Protein AF-A0A1P8B058-F1 (afdb_monomer)

Radius of gyration: 40.19 Å; Cα contacts (8 Å, |Δi|>4): 94; chains: 1; bounding box: 99×116×112 Å

pLDDT: mean 71.73, std 21.25, range [28.08, 96.19]

Secondary structure (DSSP, 8-state):
--------------SHHHHHHHHHHHHHHHHHHHHHHTT--TT--HHHHHHHHHHHHHHHHHHHHHHHHHHHHHHHHHHHHHHHHHTS------------------HHHHHHHHHHHHHHHHT--HHHHHHHHHHHHHHHTT-S-TT--HHHHHHHHHHHHHHHHHHHHHHHHHHHHHHHHHHHHHHHHHHHHHHHHHHHHHHTT--------------------------TT--------------THHHHHHHHHHHHHHHHHHHHHHTT---TT--HHHHHHHHHHHHHHHHHHHHHHHHHHHHHHHHTT-

Structure (mmCIF, N/CA/C/O backbone):
data_AF-A0A1P8B058-F1
#
_entry.id   AF-A0A1P8B058-F1
#
loop_
_atom_site.group_PDB
_atom_site.id
_atom_site.type_symbol
_atom_site.label_atom_id
_atom_site.label_alt_id
_atom_site.label_comp_id
_atom_site.label_asym_id
_atom_site.label_entity_id
_atom_site.label_seq_id
_atom_site.pdbx_PDB_ins_code
_atom_site.Cartn_x
_atom_site.Cartn_y
_atom_site.Cartn_z
_atom_site.occupancy
_atom_site.B_iso_or_equiv
_atom_site.auth_seq_id
_atom_site.auth_comp_id
_atom_site.auth_asym_id
_atom_site.auth_atom_id
_atom_site.pdbx_PDB_model_num
ATOM 1 N N . MET A 1 1 ? -11.944 -65.164 37.091 1.00 41.19 1 MET A N 1
ATOM 2 C CA . MET A 1 1 ? -11.970 -63.687 37.124 1.00 41.19 1 MET A CA 1
ATOM 3 C C . MET A 1 1 ? -10.596 -63.179 36.727 1.00 41.19 1 MET A C 1
ATOM 5 O O . MET A 1 1 ? -9.680 -63.289 37.523 1.00 41.19 1 MET A O 1
ATOM 9 N N . CYS A 1 2 ? -10.449 -62.690 35.498 1.00 32.22 2 CYS A N 1
ATOM 10 C CA . CYS A 1 2 ? -9.330 -61.850 35.075 1.00 32.22 2 CYS A CA 1
ATOM 11 C C . CYS A 1 2 ? -9.841 -61.030 33.887 1.00 32.22 2 CYS A C 1
ATOM 13 O O . CYS A 1 2 ? -9.976 -61.554 32.786 1.00 32.22 2 CYS A O 1
ATOM 15 N N . ASN A 1 3 ? -10.215 -59.777 34.149 1.00 38.53 3 ASN A N 1
ATOM 16 C CA . ASN A 1 3 ? -10.561 -58.806 33.117 1.00 38.53 3 ASN A CA 1
ATOM 17 C C . ASN A 1 3 ? -9.260 -58.197 32.590 1.00 38.53 3 ASN A C 1
ATOM 19 O O . ASN A 1 3 ? -8.664 -57.352 33.254 1.00 38.53 3 ASN A O 1
ATOM 23 N N . TYR A 1 4 ? -8.839 -58.628 31.405 1.00 37.50 4 TYR A N 1
ATOM 24 C CA . TYR A 1 4 ? -7.888 -57.911 30.562 1.00 37.50 4 TYR A CA 1
ATOM 25 C C . TYR A 1 4 ? -8.663 -57.525 29.299 1.00 37.50 4 TYR A C 1
ATOM 27 O O . TYR A 1 4 ? -8.863 -58.345 28.409 1.00 37.50 4 TYR A O 1
ATOM 35 N N . CYS A 1 5 ? -9.200 -56.303 29.265 1.00 40.84 5 CYS A N 1
ATOM 36 C CA . CYS A 1 5 ? -9.700 -55.727 28.021 1.00 40.84 5 CYS A CA 1
ATOM 37 C C . CYS A 1 5 ? -8.489 -55.205 27.253 1.00 40.84 5 CYS A C 1
ATOM 39 O O . CYS A 1 5 ? -7.914 -54.175 27.607 1.00 40.84 5 CYS A O 1
ATOM 41 N N . GLU A 1 6 ? -8.093 -55.957 26.232 1.00 41.56 6 GLU A N 1
ATOM 42 C CA . GLU A 1 6 ? -7.104 -55.543 25.253 1.00 41.56 6 GLU A CA 1
ATOM 43 C C . GLU A 1 6 ? -7.561 -54.289 24.503 1.00 41.56 6 GLU A C 1
ATOM 45 O O . GLU A 1 6 ? -8.732 -54.092 24.168 1.00 41.56 6 GLU A O 1
ATOM 50 N N . PHE A 1 7 ? -6.565 -53.441 24.270 1.00 35.81 7 PHE A N 1
ATOM 51 C CA . PHE A 1 7 ? -6.578 -52.231 23.473 1.00 35.81 7 PHE A CA 1
ATOM 52 C C . PHE A 1 7 ? -7.436 -52.362 22.208 1.00 35.81 7 PHE A C 1
ATOM 54 O O . PHE A 1 7 ? -7.069 -53.033 21.244 1.00 35.81 7 PHE A O 1
ATOM 61 N N . SER A 1 8 ? -8.538 -51.616 22.167 1.00 39.66 8 SER A N 1
ATOM 62 C CA . SER A 1 8 ? -9.170 -51.267 20.899 1.00 39.66 8 SER A CA 1
ATOM 63 C C . SER A 1 8 ? -8.215 -50.363 20.123 1.00 39.66 8 SER A C 1
ATOM 65 O O . SER A 1 8 ? -7.916 -49.248 20.549 1.00 39.66 8 SER A O 1
ATOM 67 N N . SER A 1 9 ? -7.707 -50.871 19.000 1.00 42.38 9 SER A N 1
ATOM 68 C CA . SER A 1 9 ? -6.894 -50.126 18.044 1.00 42.38 9 SER A CA 1
ATOM 69 C C . SER A 1 9 ? -7.540 -48.785 17.698 1.00 42.38 9 SER A C 1
ATOM 71 O O . SER A 1 9 ? -8.618 -48.736 17.103 1.00 42.38 9 SER A O 1
ATOM 73 N N . ASN A 1 10 ? -6.821 -47.712 18.029 1.00 39.03 10 ASN A N 1
ATOM 74 C CA . ASN A 1 10 ? -7.045 -46.358 17.541 1.00 39.03 10 ASN A CA 1
ATOM 75 C C . ASN A 1 10 ? -7.140 -46.371 16.009 1.00 39.03 10 ASN A C 1
ATOM 77 O O . ASN A 1 10 ? -6.139 -46.490 15.302 1.00 39.03 10 ASN A O 1
ATOM 81 N N . ARG A 1 11 ? -8.363 -46.236 15.499 1.00 49.41 11 ARG A N 1
ATOM 82 C CA . ARG A 1 11 ? -8.648 -45.922 14.103 1.00 49.41 11 ARG A CA 1
ATOM 83 C C . ARG A 1 11 ? -8.821 -44.399 14.009 1.00 49.41 11 ARG A C 1
ATOM 85 O O . ARG A 1 11 ? -9.716 -43.853 14.639 1.00 49.41 11 ARG A O 1
ATOM 92 N N . TYR A 1 12 ? -7.966 -43.770 13.196 1.00 46.50 12 TYR A N 1
ATOM 93 C CA . TYR A 1 12 ? -8.001 -42.377 12.707 1.00 46.50 12 TYR A CA 1
ATOM 94 C C . TYR A 1 12 ? -7.504 -41.255 13.636 1.00 46.50 12 TYR A C 1
ATOM 96 O O . TYR A 1 12 ? -8.271 -40.502 14.222 1.00 46.50 12 TYR A O 1
ATOM 104 N N . GLY A 1 13 ? -6.183 -41.053 13.628 1.00 46.59 13 GLY A N 1
ATOM 105 C CA . GLY A 1 13 ? -5.535 -39.763 13.895 1.00 46.59 13 GLY A CA 1
ATOM 106 C C . GLY A 1 13 ? -5.047 -39.112 12.594 1.00 46.59 13 GLY A C 1
ATOM 107 O O . GLY A 1 13 ? -3.857 -38.868 12.446 1.00 46.59 13 GLY A O 1
ATOM 108 N N . CYS A 1 14 ? -5.940 -38.896 11.623 1.00 44.72 14 CYS A N 1
ATOM 109 C CA . CYS A 1 14 ? -5.639 -38.272 10.325 1.00 44.72 14 CYS A CA 1
ATOM 110 C C . CYS A 1 14 ? -6.570 -37.069 10.118 1.00 44.72 14 CYS A C 1
ATOM 112 O O . CYS A 1 14 ? -7.513 -37.125 9.342 1.00 44.72 14 CYS A O 1
ATOM 114 N N . GLY A 1 15 ? -6.370 -36.023 10.919 1.00 46.22 15 GLY A N 1
ATOM 115 C CA . GLY A 1 15 ? -7.160 -34.785 10.853 1.00 46.22 15 GLY A CA 1
ATOM 116 C C . GLY A 1 15 ? -6.339 -33.531 11.157 1.00 46.22 15 GLY A C 1
ATOM 117 O O . GLY A 1 15 ? -6.607 -32.477 10.594 1.00 46.22 15 GLY A O 1
ATOM 118 N N . SER A 1 16 ? -5.285 -33.656 11.976 1.00 57.47 16 SER A N 1
ATOM 119 C CA . SER A 1 16 ? -4.376 -32.542 12.292 1.00 57.47 16 SER A CA 1
ATOM 120 C C . SER A 1 16 ? -3.529 -32.119 11.088 1.00 57.47 16 SER A C 1
ATOM 122 O O . SER A 1 16 ? -3.418 -30.934 10.810 1.00 57.47 16 SER A O 1
ATOM 124 N N . SER A 1 17 ? -2.967 -33.068 10.330 1.00 61.84 17 SER A N 1
ATOM 125 C CA . SER A 1 17 ? -2.034 -32.758 9.237 1.00 61.84 17 SER A CA 1
ATOM 126 C C . SER A 1 17 ? -2.699 -32.063 8.047 1.00 61.84 17 SER A C 1
ATOM 128 O O . SER A 1 17 ? -2.115 -31.154 7.466 1.00 61.84 17 SER A O 1
ATOM 130 N N . GLU A 1 18 ? -3.920 -32.455 7.682 1.00 69.44 18 GLU A N 1
ATOM 131 C CA . GLU A 1 18 ? -4.657 -31.823 6.582 1.00 69.44 18 GLU A CA 1
ATOM 132 C C . GLU A 1 18 ? -5.110 -30.404 6.943 1.00 69.44 18 GLU A C 1
ATOM 134 O O . GLU A 1 18 ? -4.955 -29.488 6.136 1.00 69.44 18 GLU A O 1
ATOM 139 N N . GLN A 1 19 ? -5.601 -30.194 8.169 1.00 73.06 19 GLN A N 1
ATOM 140 C CA . GLN A 1 19 ? -5.974 -28.861 8.649 1.00 73.06 19 GLN A CA 1
ATOM 141 C C . GLN A 1 19 ? -4.759 -27.931 8.759 1.00 73.06 19 GLN A C 1
ATOM 143 O O . GLN A 1 19 ? -4.834 -26.780 8.322 1.00 73.06 19 GLN A O 1
ATOM 148 N N . ASP A 1 20 ? -3.627 -28.440 9.251 1.00 79.38 20 ASP A N 1
ATOM 149 C CA . ASP A 1 20 ? -2.373 -27.687 9.324 1.00 79.38 20 ASP A CA 1
ATOM 150 C C . ASP A 1 20 ? -1.835 -27.328 7.930 1.00 79.38 20 ASP A C 1
ATOM 152 O O . ASP A 1 20 ? -1.328 -26.222 7.729 1.00 79.38 20 ASP A O 1
ATOM 156 N N . ASN A 1 21 ? -1.986 -28.216 6.942 1.00 86.19 21 ASN A N 1
ATOM 157 C CA . ASN A 1 21 ? -1.599 -27.946 5.555 1.00 86.19 21 ASN A CA 1
ATOM 158 C C . ASN A 1 21 ? -2.472 -26.855 4.917 1.00 86.19 21 ASN A C 1
ATOM 160 O O . ASN A 1 21 ? -1.941 -25.925 4.309 1.00 86.19 21 ASN A O 1
ATOM 164 N N . VAL A 1 22 ? -3.793 -26.911 5.110 1.00 90.19 22 VAL A N 1
ATOM 165 C CA . VAL A 1 22 ? -4.722 -25.876 4.619 1.00 90.19 22 VAL A CA 1
ATOM 166 C C . VAL A 1 22 ? -4.434 -24.522 5.268 1.00 90.19 22 VAL A C 1
ATOM 168 O O . VAL A 1 22 ? -4.453 -23.483 4.604 1.00 90.19 22 VAL A O 1
ATOM 171 N N . LEU A 1 23 ? -4.165 -24.502 6.575 1.00 91.81 23 LEU A N 1
ATOM 172 C CA . LEU A 1 23 ? -3.833 -23.270 7.285 1.00 91.81 23 LEU A CA 1
ATOM 173 C C . LEU A 1 23 ? -2.492 -22.695 6.804 1.00 91.81 23 LEU A C 1
ATOM 175 O O . LEU A 1 23 ? -2.375 -21.482 6.624 1.00 91.81 23 LEU A O 1
ATOM 179 N N . ARG A 1 24 ? -1.508 -23.554 6.515 1.00 91.56 24 ARG A N 1
ATOM 180 C CA . ARG A 1 24 ? -0.204 -23.151 5.974 1.00 91.56 24 ARG A CA 1
ATOM 181 C C . ARG A 1 24 ? -0.341 -22.499 4.601 1.00 91.56 24 ARG A C 1
ATOM 183 O O . ARG A 1 24 ? 0.204 -21.418 4.398 1.00 91.56 24 ARG A O 1
ATOM 190 N N . GLU A 1 25 ? -1.135 -23.088 3.711 1.00 94.31 25 GLU A N 1
ATOM 191 C CA . GLU A 1 25 ? -1.427 -22.517 2.391 1.00 94.31 25 GLU A CA 1
ATOM 192 C C . GLU A 1 25 ? -2.080 -21.129 2.510 1.00 94.31 25 GLU A C 1
ATOM 194 O O . GLU A 1 25 ? -1.687 -20.170 1.840 1.00 94.31 25 GLU A O 1
ATOM 199 N N . LYS A 1 26 ? -3.042 -20.976 3.428 1.00 93.88 26 LYS A N 1
ATOM 200 C CA . LYS A 1 26 ? -3.685 -19.682 3.695 1.00 93.88 26 LYS A CA 1
ATOM 201 C C . LYS A 1 26 ? -2.698 -18.633 4.211 1.00 93.88 26 LYS A C 1
ATOM 203 O O . LYS A 1 26 ? -2.756 -17.482 3.774 1.00 93.88 26 LYS A O 1
ATOM 208 N N . VAL A 1 27 ? -1.800 -19.011 5.121 1.00 93.50 27 VAL A N 1
ATOM 209 C CA . VAL A 1 27 ? -0.738 -18.128 5.632 1.00 93.50 27 VAL A CA 1
ATOM 210 C C . VAL A 1 27 ? 0.187 -17.692 4.500 1.00 93.50 27 VAL A C 1
ATOM 212 O O . VAL A 1 27 ? 0.457 -16.500 4.358 1.00 93.50 27 VAL A O 1
ATOM 215 N N . GLU A 1 28 ? 0.638 -18.620 3.659 1.00 95.00 28 GLU A N 1
ATOM 216 C CA . GLU A 1 28 ? 1.505 -18.317 2.515 1.00 95.00 28 GLU A CA 1
ATOM 217 C C . GLU A 1 28 ? 0.828 -17.373 1.522 1.00 95.00 28 GLU A C 1
ATOM 219 O O . GLU A 1 28 ? 1.423 -16.370 1.114 1.00 95.00 28 GLU A O 1
ATOM 224 N N . ARG A 1 29 ? -0.454 -17.606 1.227 1.00 95.69 29 ARG A N 1
ATOM 225 C CA . ARG A 1 29 ? -1.259 -16.706 0.399 1.00 95.69 29 ARG A CA 1
ATOM 226 C C . ARG A 1 29 ? -1.338 -15.298 0.991 1.00 95.69 29 ARG A C 1
ATOM 228 O O . ARG A 1 29 ? -1.171 -14.322 0.263 1.00 95.69 29 ARG A O 1
ATOM 235 N N . LEU A 1 30 ? -1.564 -15.164 2.298 1.00 94.50 30 LEU A N 1
ATOM 236 C CA . LEU A 1 30 ? -1.606 -13.855 2.960 1.00 94.50 30 LEU A CA 1
ATOM 237 C C . LEU A 1 30 ? -0.239 -13.160 2.959 1.00 94.50 30 LEU A C 1
ATOM 239 O O . LEU A 1 30 ? -0.163 -11.963 2.675 1.00 94.50 30 LEU A O 1
ATOM 243 N N . ARG A 1 31 ? 0.849 -13.896 3.220 1.00 93.19 31 ARG A N 1
ATOM 244 C CA . ARG A 1 31 ? 2.221 -13.366 3.126 1.00 93.19 31 ARG A CA 1
ATOM 245 C C . ARG A 1 31 ? 2.495 -12.820 1.730 1.00 93.19 31 ARG A C 1
ATOM 247 O O . ARG A 1 31 ? 3.040 -11.725 1.611 1.00 93.19 31 ARG A O 1
ATOM 254 N N . PHE A 1 32 ? 2.085 -13.549 0.695 1.00 94.06 32 PHE A N 1
ATOM 255 C CA . PHE A 1 32 ? 2.224 -13.125 -0.692 1.00 94.06 32 PHE A CA 1
ATOM 256 C C . PHE A 1 32 ? 1.436 -11.845 -0.992 1.00 94.06 32 PHE A C 1
ATOM 258 O O . PHE A 1 32 ? 2.004 -10.878 -1.499 1.00 94.06 32 PHE A O 1
ATOM 265 N N . LEU A 1 33 ? 0.158 -11.787 -0.604 1.00 93.25 33 LEU A N 1
ATOM 266 C CA . LEU A 1 33 ? -0.674 -10.593 -0.789 1.00 93.25 33 LEU A CA 1
ATOM 267 C C . LEU A 1 33 ? -0.067 -9.362 -0.103 1.00 93.25 33 LEU A C 1
ATOM 269 O O . LEU A 1 33 ? -0.000 -8.287 -0.699 1.00 93.25 33 LEU A O 1
ATOM 273 N N . ILE A 1 34 ? 0.428 -9.516 1.126 1.00 92.12 34 ILE A N 1
ATOM 274 C CA . ILE A 1 34 ? 1.070 -8.429 1.878 1.00 92.12 34 ILE A CA 1
ATOM 275 C C . ILE A 1 34 ? 2.410 -8.030 1.247 1.00 92.12 34 ILE A C 1
ATOM 277 O O . ILE A 1 34 ? 2.700 -6.838 1.121 1.00 92.12 34 ILE A O 1
ATOM 281 N N . LYS A 1 35 ? 3.225 -8.998 0.811 1.00 92.94 35 LYS A N 1
ATOM 282 C CA . LYS A 1 35 ? 4.481 -8.749 0.083 1.00 92.94 35 LYS A CA 1
ATOM 283 C C . LYS A 1 35 ? 4.221 -7.895 -1.160 1.00 92.94 35 LYS A C 1
ATOM 285 O O . LYS A 1 35 ? 4.900 -6.890 -1.358 1.00 92.94 35 LYS A O 1
ATOM 290 N N . ARG A 1 36 ? 3.187 -8.239 -1.927 1.00 91.94 36 ARG A N 1
ATOM 291 C CA . ARG A 1 36 ? 2.759 -7.488 -3.108 1.00 91.94 36 ARG A CA 1
ATOM 292 C C . ARG A 1 36 ? 2.276 -6.083 -2.770 1.00 91.94 36 ARG A C 1
ATOM 294 O O . ARG A 1 36 ? 2.776 -5.124 -3.342 1.00 91.94 36 ARG A O 1
ATOM 301 N N . MET A 1 37 ? 1.374 -5.939 -1.796 1.00 90.44 37 MET A N 1
ATOM 302 C CA . MET A 1 37 ? 0.896 -4.624 -1.336 1.00 90.44 37 MET A CA 1
ATOM 303 C C . MET A 1 37 ? 2.028 -3.705 -0.885 1.00 90.44 37 MET A C 1
ATOM 305 O O . MET A 1 37 ? 1.937 -2.501 -1.075 1.00 90.44 37 MET A O 1
ATOM 309 N N . THR A 1 38 ? 3.099 -4.257 -0.315 1.00 89.25 38 THR A N 1
ATOM 310 C CA . THR A 1 38 ? 4.224 -3.475 0.216 1.00 89.25 38 THR A CA 1
ATOM 311 C C . THR A 1 38 ? 5.328 -3.175 -0.801 1.00 89.25 38 THR A C 1
ATOM 313 O O . THR A 1 38 ? 6.373 -2.660 -0.404 1.00 89.25 38 THR A O 1
ATOM 316 N N . GLY A 1 39 ? 5.116 -3.477 -2.087 1.00 84.94 39 GLY A N 1
ATOM 317 C CA . GLY A 1 39 ? 6.082 -3.188 -3.151 1.00 84.94 39 GLY A CA 1
ATOM 318 C C . GLY A 1 39 ? 7.360 -4.020 -3.058 1.00 84.94 39 GLY A C 1
ATOM 319 O O . GLY A 1 39 ? 8.460 -3.513 -3.262 1.00 84.94 39 GLY A O 1
ATOM 320 N N . LYS A 1 40 ? 7.224 -5.286 -2.652 1.00 86.75 40 LYS A N 1
ATOM 321 C CA . LYS A 1 40 ? 8.338 -6.240 -2.524 1.00 86.75 40 LYS A CA 1
ATOM 322 C C . LYS A 1 40 ? 8.188 -7.442 -3.451 1.00 86.75 40 LYS A C 1
ATOM 324 O O . LYS A 1 40 ? 8.846 -8.453 -3.222 1.00 86.75 40 LYS A O 1
ATOM 329 N N . ASP A 1 41 ? 7.272 -7.384 -4.414 1.00 87.81 41 ASP A N 1
ATOM 330 C CA . ASP A 1 41 ? 6.927 -8.503 -5.294 1.00 87.81 41 ASP A CA 1
ATOM 331 C C . ASP A 1 41 ? 7.497 -8.292 -6.691 1.00 87.81 41 ASP A C 1
ATOM 333 O O . ASP A 1 41 ? 6.785 -7.822 -7.570 1.00 87.81 41 ASP A O 1
ATOM 337 N N . ASP A 1 42 ? 8.776 -8.615 -6.879 1.00 80.94 42 ASP A N 1
ATOM 338 C CA . ASP A 1 42 ? 9.524 -8.348 -8.117 1.00 80.94 42 ASP A CA 1
ATOM 339 C C . ASP A 1 42 ? 8.885 -8.951 -9.387 1.00 80.94 42 ASP A C 1
ATOM 341 O O . ASP A 1 42 ? 9.131 -8.450 -10.482 1.00 80.94 42 ASP A O 1
ATOM 345 N N . ASP A 1 43 ? 8.023 -9.962 -9.241 1.00 85.56 43 ASP A N 1
ATOM 346 C CA . ASP A 1 43 ? 7.337 -10.643 -10.345 1.00 85.56 43 ASP A CA 1
ATOM 347 C C . ASP A 1 43 ? 6.041 -9.936 -10.797 1.00 85.56 43 ASP A C 1
ATOM 349 O O . ASP A 1 43 ? 5.420 -10.330 -11.785 1.00 85.56 43 ASP A O 1
ATOM 353 N N . ALA A 1 44 ? 5.591 -8.901 -10.079 1.00 85.94 44 ALA A N 1
ATOM 354 C CA . ALA A 1 44 ? 4.343 -8.209 -10.386 1.00 85.94 44 ALA A CA 1
ATOM 355 C C . ALA A 1 44 ? 4.443 -7.351 -11.659 1.00 85.94 44 ALA A C 1
ATOM 357 O O . ALA A 1 44 ? 5.369 -6.556 -11.842 1.00 85.94 44 ALA A O 1
ATOM 358 N N . HIS A 1 45 ? 3.427 -7.447 -12.520 1.00 87.19 45 HIS A N 1
ATOM 359 C CA . HIS A 1 45 ? 3.340 -6.632 -13.728 1.00 87.19 45 HIS A CA 1
ATOM 360 C C . HIS A 1 45 ? 3.012 -5.165 -13.421 1.00 87.19 45 HIS A C 1
ATOM 362 O O . HIS A 1 45 ? 2.290 -4.844 -12.477 1.00 87.19 45 HIS A O 1
ATOM 368 N N . PHE A 1 46 ? 3.487 -4.258 -14.278 1.00 87.06 46 PHE A N 1
ATOM 369 C CA . PHE A 1 46 ? 3.310 -2.812 -14.106 1.00 87.06 46 PHE A CA 1
ATOM 370 C C . PHE A 1 46 ? 1.840 -2.388 -13.934 1.00 87.06 46 PHE A C 1
ATOM 372 O O . PHE A 1 46 ? 1.524 -1.583 -13.062 1.00 87.06 46 PHE A O 1
ATOM 379 N N . THR A 1 47 ? 0.927 -2.960 -14.720 1.00 90.06 47 THR A N 1
ATOM 380 C CA . THR A 1 47 ? -0.515 -2.671 -14.635 1.00 90.06 47 THR A CA 1
ATOM 381 C C . THR A 1 47 ? -1.125 -3.133 -13.312 1.00 90.06 47 THR A C 1
ATOM 383 O O . THR A 1 47 ? -1.975 -2.442 -12.751 1.00 90.06 47 THR A O 1
ATOM 386 N N . GLU A 1 48 ? -0.669 -4.268 -12.777 1.00 89.62 48 GLU A N 1
ATOM 387 C CA . GLU A 1 48 ? -1.089 -4.763 -11.465 1.00 89.62 48 GLU A CA 1
ATOM 388 C C . GLU A 1 48 ? -0.606 -3.836 -10.347 1.00 89.62 48 GLU A C 1
ATOM 390 O O . GLU A 1 48 ? -1.384 -3.501 -9.452 1.00 89.62 48 GLU A O 1
ATOM 395 N N . LEU A 1 49 ? 0.647 -3.376 -10.420 1.00 90.62 49 LEU A N 1
ATOM 396 C CA . LEU A 1 49 ? 1.217 -2.426 -9.460 1.00 90.62 49 LEU A CA 1
ATOM 397 C C . LEU A 1 49 ? 0.476 -1.086 -9.483 1.00 90.62 49 LEU A C 1
ATOM 399 O O . LEU A 1 49 ? 0.158 -0.550 -8.423 1.00 90.62 49 LEU A O 1
ATOM 403 N N . GLN A 1 50 ? 0.133 -0.582 -10.668 1.00 91.31 50 GLN A N 1
ATOM 404 C CA . GLN A 1 50 ? -0.627 0.658 -10.822 1.00 91.31 50 GLN A CA 1
ATOM 405 C C . GLN A 1 50 ? -2.051 0.535 -10.257 1.00 91.31 50 GLN A C 1
ATOM 407 O O . GLN A 1 50 ? -2.524 1.422 -9.543 1.00 91.31 50 GLN A O 1
ATOM 412 N N . ALA A 1 51 ? -2.738 -0.579 -10.531 1.00 93.25 51 ALA A N 1
ATOM 413 C CA . ALA A 1 51 ? -4.056 -0.845 -9.958 1.00 93.25 51 ALA A CA 1
ATOM 414 C C . ALA A 1 51 ? -3.994 -0.939 -8.424 1.00 93.25 51 ALA A C 1
ATOM 416 O O . ALA A 1 51 ? -4.869 -0.429 -7.719 1.00 93.25 51 ALA A O 1
ATOM 417 N N . LEU A 1 52 ? -2.935 -1.559 -7.899 1.00 92.62 52 LEU A N 1
ATOM 418 C CA . LEU A 1 52 ? -2.700 -1.690 -6.467 1.00 92.62 52 LEU A CA 1
ATOM 419 C C . LEU A 1 52 ? -2.404 -0.346 -5.798 1.00 92.62 52 LEU A C 1
ATOM 421 O O . LEU A 1 52 ? -2.950 -0.065 -4.733 1.00 92.62 52 LEU A O 1
ATOM 425 N N . GLU A 1 53 ? -1.597 0.497 -6.439 1.00 93.94 53 GLU A N 1
ATOM 426 C CA . GLU A 1 53 ? -1.317 1.862 -5.996 1.00 93.94 53 GLU A CA 1
ATOM 427 C C . GLU A 1 53 ? -2.609 2.686 -5.930 1.00 93.94 53 GLU A C 1
ATOM 429 O O . GLU A 1 53 ? -2.885 3.323 -4.912 1.00 93.94 53 GLU A O 1
ATOM 434 N N . SER A 1 54 ? -3.436 2.635 -6.981 1.00 94.88 54 SER A N 1
ATOM 435 C CA . SER A 1 54 ? -4.734 3.319 -7.001 1.00 94.88 54 SER A CA 1
ATOM 436 C C . SER A 1 54 ? -5.615 2.866 -5.839 1.00 94.88 54 SER A C 1
ATOM 438 O O . SER A 1 54 ? -6.125 3.700 -5.090 1.00 94.88 54 SER A O 1
ATOM 440 N N . ARG A 1 55 ? -5.722 1.549 -5.625 1.00 94.50 55 ARG A N 1
ATOM 441 C CA . ARG A 1 55 ? -6.517 0.985 -4.529 1.00 94.50 55 ARG A CA 1
ATOM 442 C C . ARG A 1 55 ? -6.008 1.436 -3.163 1.00 94.50 55 ARG A C 1
ATOM 444 O O . ARG A 1 55 ? -6.801 1.821 -2.311 1.00 94.50 55 ARG A O 1
ATOM 451 N N . LEU A 1 56 ? -4.694 1.428 -2.942 1.00 93.62 56 LEU A N 1
ATOM 452 C CA . LEU A 1 56 ? -4.114 1.889 -1.679 1.00 93.62 56 LEU A CA 1
ATOM 453 C C . LEU A 1 56 ? -4.314 3.394 -1.456 1.00 93.62 56 LEU A C 1
ATOM 455 O O . LEU A 1 56 ? -4.487 3.805 -0.311 1.00 93.62 56 LEU A O 1
ATOM 459 N N . LYS A 1 57 ? -4.362 4.219 -2.512 1.00 94.25 57 LYS A N 1
ATOM 460 C CA . LYS A 1 57 ? -4.737 5.641 -2.396 1.00 94.25 57 LYS A CA 1
ATOM 461 C C . LYS A 1 57 ? -6.190 5.817 -1.953 1.00 94.25 57 LYS A C 1
ATOM 463 O O . LYS A 1 57 ? -6.469 6.727 -1.175 1.00 94.25 57 LYS A O 1
ATOM 468 N N . ASP A 1 58 ? -7.108 4.980 -2.434 1.00 95.50 58 ASP A N 1
ATOM 469 C CA . ASP A 1 58 ? -8.510 4.995 -1.989 1.00 95.50 58 ASP A CA 1
ATOM 470 C C . ASP A 1 58 ? -8.632 4.562 -0.517 1.00 95.50 58 ASP A C 1
ATOM 472 O O . ASP A 1 58 ? -9.316 5.207 0.282 1.00 95.50 58 ASP A O 1
ATOM 476 N N . VAL A 1 59 ? -7.904 3.511 -0.123 1.00 93.75 59 VAL A N 1
ATOM 477 C CA . VAL A 1 59 ? -7.853 3.052 1.275 1.00 93.75 59 VAL A CA 1
ATOM 478 C C . VAL A 1 59 ? -7.228 4.115 2.181 1.00 93.75 59 VAL A C 1
ATOM 480 O O . VAL A 1 59 ? -7.752 4.376 3.259 1.00 93.75 59 VAL A O 1
ATOM 483 N N . SER A 1 60 ? -6.154 4.778 1.742 1.00 94.62 60 SER A N 1
ATOM 484 C CA . SER A 1 60 ? -5.525 5.881 2.480 1.00 94.62 60 SER A CA 1
ATOM 485 C C . SER A 1 60 ? -6.524 7.005 2.763 1.00 94.62 60 SER A C 1
ATOM 487 O O . SER A 1 60 ? -6.646 7.424 3.912 1.00 94.62 60 SER A O 1
ATOM 489 N N . ARG A 1 61 ? -7.311 7.420 1.760 1.00 94.25 61 ARG A N 1
ATOM 490 C CA . ARG A 1 61 ? -8.404 8.391 1.946 1.00 94.25 61 ARG A CA 1
ATOM 491 C C . ARG A 1 61 ? -9.410 7.916 2.995 1.00 94.25 61 ARG A C 1
ATOM 493 O O . ARG A 1 61 ? -9.704 8.648 3.929 1.00 94.25 61 ARG A O 1
ATOM 500 N N . THR A 1 62 ? -9.835 6.657 2.912 1.00 93.81 62 THR A N 1
ATOM 501 C CA . THR A 1 62 ? -10.777 6.063 3.879 1.00 93.81 62 THR A CA 1
ATOM 502 C C . THR A 1 62 ? -10.238 6.090 5.317 1.00 93.81 62 THR A C 1
ATOM 504 O O . THR A 1 62 ? -10.966 6.423 6.252 1.00 93.81 62 THR A O 1
ATOM 507 N N . VAL A 1 63 ? -8.955 5.765 5.512 1.00 91.88 63 VAL A N 1
ATOM 508 C CA . VAL A 1 63 ? -8.301 5.787 6.833 1.00 91.88 63 VAL A CA 1
ATOM 509 C C . VAL A 1 63 ? -8.173 7.216 7.368 1.00 91.88 63 VAL A C 1
ATOM 511 O O . VAL A 1 63 ? -8.371 7.439 8.564 1.00 91.88 63 VAL A O 1
ATOM 514 N N . LEU A 1 64 ? -7.871 8.192 6.508 1.00 92.06 64 LEU A N 1
ATOM 515 C CA . LEU A 1 64 ? -7.824 9.605 6.891 1.00 92.06 64 LEU A CA 1
ATOM 516 C C . LEU A 1 64 ? -9.204 10.125 7.308 1.00 92.06 64 LEU A C 1
ATOM 518 O O . LEU A 1 64 ? -9.318 10.738 8.369 1.00 92.06 64 LEU A O 1
ATOM 522 N N . ASP A 1 65 ? -10.252 9.796 6.554 1.00 92.06 65 ASP A N 1
ATOM 523 C CA . ASP A 1 65 ? -11.628 10.174 6.889 1.00 92.06 65 ASP A CA 1
ATOM 524 C C . ASP A 1 65 ? -12.046 9.615 8.256 1.00 92.06 65 ASP A C 1
ATOM 526 O O . ASP A 1 65 ? -12.714 10.282 9.047 1.00 92.06 65 ASP A O 1
ATOM 530 N N . GLN A 1 66 ? -11.646 8.382 8.576 1.00 89.81 66 GLN A N 1
ATOM 531 C CA . GLN A 1 66 ? -11.924 7.788 9.884 1.00 89.81 66 GLN A CA 1
ATOM 532 C C . GLN A 1 66 ? -11.166 8.455 11.027 1.00 89.81 66 GLN A C 1
ATOM 534 O O . GLN A 1 66 ? -11.737 8.643 12.102 1.00 89.81 66 GLN A O 1
ATOM 539 N N . LYS A 1 67 ? -9.911 8.855 10.805 1.00 88.44 67 LYS A N 1
ATOM 540 C CA . LYS A 1 67 ? -9.170 9.653 11.788 1.00 88.44 67 LYS A CA 1
ATOM 541 C C . LYS A 1 67 ? -9.861 10.985 12.050 1.00 88.44 67 LYS A C 1
ATOM 543 O O . LYS A 1 67 ? -10.008 11.373 13.204 1.00 88.44 67 LYS A O 1
ATOM 548 N N . GLU A 1 68 ? -10.316 11.664 11.000 1.00 89.69 68 GLU A N 1
ATOM 549 C CA . GLU A 1 68 ? -11.032 12.931 11.140 1.00 89.69 68 GLU A CA 1
ATOM 550 C C . GLU A 1 68 ? -12.343 12.749 11.918 1.00 89.69 68 GLU A C 1
ATOM 552 O O . GLU A 1 68 ? -12.648 13.541 12.809 1.00 89.69 68 GLU A O 1
ATOM 557 N N . LYS A 1 69 ? -13.088 11.668 11.649 1.00 89.69 69 LYS A N 1
ATOM 558 C CA . LYS A 1 69 ? -14.287 11.311 12.424 1.00 89.69 69 LYS A CA 1
ATOM 559 C C . LYS A 1 69 ? -13.972 11.109 13.906 1.00 89.69 69 LYS A C 1
ATOM 561 O O . LYS A 1 69 ? -14.702 11.636 14.739 1.00 89.69 69 LYS A O 1
ATOM 566 N N . MET A 1 70 ? -12.891 10.402 14.242 1.00 86.00 70 MET A N 1
ATOM 567 C CA . MET A 1 70 ? -12.471 10.232 15.638 1.00 86.00 70 MET A CA 1
ATOM 568 C C . MET A 1 70 ? -12.133 11.563 16.317 1.00 86.00 70 MET A C 1
ATOM 570 O O . MET A 1 70 ? -12.568 11.791 17.440 1.00 86.00 70 MET A O 1
ATOM 574 N N . ILE A 1 71 ? -11.397 12.447 15.639 1.00 86.56 71 ILE A N 1
ATOM 575 C CA . ILE A 1 71 ? -11.019 13.760 16.188 1.00 86.56 71 ILE A CA 1
ATOM 576 C C . ILE A 1 71 ? -12.263 14.609 16.465 1.00 86.56 71 ILE A C 1
ATOM 578 O O . ILE A 1 71 ? -12.375 15.204 17.533 1.00 86.56 71 ILE A O 1
ATOM 582 N N . LYS A 1 72 ? -13.223 14.628 15.533 1.00 87.69 72 LYS A N 1
ATOM 583 C CA . LYS A 1 72 ? -14.489 15.357 15.705 1.00 87.69 72 LYS A CA 1
ATOM 584 C C . LYS A 1 72 ? -15.287 14.845 16.902 1.00 87.69 72 LYS A C 1
ATOM 586 O O . LYS A 1 72 ? -15.789 15.651 17.676 1.00 87.69 72 LYS A O 1
ATOM 591 N N . LEU A 1 73 ? -15.365 13.524 17.079 1.00 86.50 73 LEU A N 1
ATOM 592 C CA . LEU A 1 73 ? -16.038 12.925 18.235 1.00 86.50 73 LEU A CA 1
ATOM 593 C C . LEU A 1 73 ? -15.367 13.332 19.554 1.00 86.50 73 LEU A C 1
ATOM 595 O O . LEU A 1 73 ? -16.062 13.758 20.471 1.00 86.50 73 LEU A O 1
ATOM 599 N N . GLU A 1 74 ? -14.035 13.281 19.626 1.00 86.19 74 GLU A N 1
ATOM 600 C CA . GLU A 1 74 ? -13.276 13.695 20.816 1.00 86.19 74 GLU A CA 1
ATOM 601 C C . GLU A 1 74 ? -13.463 15.193 21.126 1.00 86.19 74 GLU A C 1
ATOM 603 O O . GLU A 1 74 ? -13.621 15.595 22.279 1.00 86.19 74 GLU A O 1
ATOM 608 N N . GLU A 1 75 ? -13.481 16.052 20.104 1.00 86.81 75 GLU A N 1
ATOM 609 C CA . GLU A 1 75 ? -13.759 17.480 20.275 1.00 86.81 75 GLU A CA 1
ATOM 610 C C . GLU A 1 75 ? -15.179 17.756 20.766 1.00 86.81 75 GLU A C 1
ATOM 612 O O . GLU A 1 75 ? -15.374 18.628 21.616 1.00 86.81 75 GLU A O 1
ATOM 617 N N . ASP A 1 76 ? -16.170 17.037 20.247 1.00 88.12 76 ASP A N 1
ATOM 618 C CA . ASP A 1 76 ? -17.560 17.203 20.655 1.00 88.12 76 ASP A CA 1
ATOM 619 C C . ASP A 1 76 ? -17.814 16.663 22.069 1.00 88.12 76 ASP A C 1
ATOM 621 O O . ASP A 1 76 ? -18.603 17.253 22.809 1.00 88.12 76 ASP A O 1
ATOM 625 N N . GLU A 1 77 ? -17.115 15.604 22.489 1.00 85.56 77 GLU A N 1
ATOM 626 C CA . GLU A 1 77 ? -17.096 15.150 23.885 1.00 85.56 77 GLU A CA 1
ATOM 627 C C . GLU A 1 77 ? -16.496 16.213 24.809 1.00 85.56 77 GLU A C 1
ATOM 629 O O . GLU A 1 77 ? -17.157 16.614 25.768 1.00 85.56 77 GLU A O 1
ATOM 634 N N . ARG A 1 78 ? -15.331 16.783 24.469 1.00 82.56 78 ARG A N 1
ATOM 635 C CA . ARG A 1 78 ? -14.730 17.880 25.251 1.00 82.56 78 ARG A CA 1
ATOM 636 C C . ARG A 1 78 ? -15.640 19.102 25.366 1.00 82.56 78 ARG A C 1
ATOM 638 O O . ARG A 1 78 ? -15.697 19.730 26.420 1.00 82.56 78 ARG A O 1
ATOM 645 N N . LYS A 1 79 ? -16.368 19.460 24.301 1.00 83.00 79 LYS A N 1
ATOM 646 C CA . LYS A 1 79 ? -17.345 20.564 24.345 1.00 83.00 79 LYS A CA 1
ATOM 647 C C . LYS A 1 79 ? -18.500 20.261 25.299 1.00 83.00 79 LYS A C 1
ATOM 649 O O . LYS A 1 79 ? -18.921 21.159 26.024 1.00 83.00 79 LYS A O 1
ATOM 654 N N . LYS A 1 80 ? -19.005 19.023 25.314 1.00 81.69 80 LYS A N 1
ATOM 655 C CA . LYS A 1 80 ? -20.060 18.593 26.248 1.00 81.69 80 LYS A CA 1
ATOM 656 C C . LYS A 1 80 ? -19.564 18.590 27.692 1.00 81.69 80 LYS A C 1
ATOM 658 O O . LYS A 1 80 ? -20.277 19.056 28.573 1.00 81.69 80 LYS A O 1
ATOM 663 N N . GLU A 1 81 ? -18.347 18.113 27.936 1.00 79.88 81 GLU A N 1
ATOM 664 C CA . GLU A 1 81 ? -17.720 18.156 29.262 1.00 79.88 81 GLU A CA 1
ATOM 665 C C . GLU A 1 81 ? -17.547 19.597 29.752 1.00 79.88 81 GLU A C 1
ATOM 667 O O . GLU A 1 81 ? -17.978 19.911 30.857 1.00 79.88 81 GLU A O 1
ATOM 672 N N . ALA A 1 82 ? -17.041 20.501 28.909 1.00 76.00 82 ALA A N 1
ATOM 673 C CA . ALA A 1 82 ? -16.902 21.917 29.253 1.00 76.00 82 ALA A CA 1
ATOM 674 C C . ALA A 1 82 ? -18.253 22.605 29.540 1.00 76.00 82 ALA A C 1
ATOM 676 O O . ALA A 1 82 ? -18.340 23.456 30.425 1.00 76.00 82 ALA A O 1
ATOM 677 N N . GLN A 1 83 ? -19.320 22.231 28.824 1.00 69.50 83 GLN A N 1
ATOM 678 C CA . GLN A 1 83 ? -20.678 22.704 29.119 1.00 69.50 83 GLN A CA 1
ATOM 679 C C . GLN A 1 83 ? -21.172 22.189 30.478 1.00 69.50 83 GLN A C 1
ATOM 681 O O . GLN A 1 83 ? -21.682 22.974 31.275 1.00 69.50 83 GLN A O 1
ATOM 686 N N . ASN A 1 84 ? -20.944 20.911 30.787 1.00 67.31 84 ASN A N 1
ATOM 687 C CA . ASN A 1 84 ? -21.329 20.308 32.065 1.00 67.31 84 ASN A CA 1
ATOM 688 C C . ASN A 1 84 ? -20.510 20.848 33.255 1.00 67.31 84 ASN A C 1
ATOM 690 O O . ASN A 1 84 ? -21.033 20.963 34.362 1.00 67.31 84 ASN A O 1
ATOM 694 N N . GLU A 1 85 ? -19.238 21.200 33.048 1.00 60.91 85 GLU A N 1
ATOM 695 C CA . GLU A 1 85 ? -18.394 21.842 34.063 1.00 60.91 85 GLU A CA 1
ATOM 696 C C . GLU A 1 85 ? -18.784 23.304 34.311 1.00 60.91 85 GLU A C 1
ATOM 698 O O . GLU A 1 85 ? -18.675 23.776 35.442 1.00 60.91 85 GLU A O 1
ATOM 703 N N . SER A 1 86 ? -19.294 24.017 33.299 1.00 56.97 86 SER A N 1
ATOM 704 C CA . SER A 1 86 ? -19.766 25.399 33.473 1.00 56.97 86 SER A CA 1
ATOM 705 C C . SER A 1 86 ? -20.997 25.521 34.388 1.00 56.97 86 SER A C 1
ATOM 707 O O . SER A 1 86 ? -21.173 26.560 35.023 1.00 56.97 86 SER A O 1
ATOM 709 N N . ASP A 1 87 ? -21.773 24.440 34.539 1.00 55.25 87 ASP A N 1
ATOM 710 C CA . ASP A 1 87 ? -22.904 24.330 35.478 1.00 55.25 87 ASP A CA 1
ATOM 711 C C . ASP A 1 87 ? -22.496 23.798 36.872 1.00 55.25 87 ASP A C 1
ATOM 713 O O . ASP A 1 87 ? -23.266 23.871 37.834 1.00 55.25 87 ASP A O 1
ATOM 717 N N . GLY A 1 88 ? -21.272 23.281 37.028 1.00 53.41 88 GLY A N 1
ATOM 718 C CA . GLY A 1 88 ? -20.775 22.681 38.265 1.00 53.41 88 GLY A CA 1
ATOM 719 C C . GLY A 1 88 ? -19.671 23.511 38.914 1.00 53.41 88 GLY A C 1
ATOM 720 O O . GLY A 1 88 ? -18.514 23.447 38.516 1.00 53.41 88 GLY A O 1
ATOM 721 N N . THR A 1 89 ? -19.978 24.235 39.995 1.00 50.09 89 THR A N 1
ATOM 722 C CA . THR A 1 89 ? -18.955 24.939 40.793 1.00 50.09 89 THR A CA 1
ATOM 723 C C . THR A 1 89 ? -17.988 23.936 41.443 1.00 50.09 89 THR A C 1
ATOM 725 O O . THR A 1 89 ? -18.211 23.473 42.563 1.00 50.09 89 THR A O 1
ATOM 728 N N . ARG A 1 90 ? -16.875 23.609 40.780 1.00 50.88 90 ARG A N 1
ATOM 729 C CA . ARG A 1 90 ? -15.745 22.894 41.390 1.00 50.88 90 ARG A CA 1
ATOM 730 C C . ARG A 1 90 ? -14.433 23.604 41.068 1.00 50.88 90 ARG A C 1
ATOM 732 O O . ARG A 1 90 ? -13.964 23.619 39.939 1.00 50.88 90 ARG A O 1
ATOM 739 N N . ARG A 1 91 ? -13.818 24.187 42.105 1.00 50.91 91 ARG A N 1
ATOM 740 C CA . ARG A 1 91 ? -12.439 24.696 42.066 1.00 50.91 91 ARG A CA 1
ATOM 741 C C . ARG A 1 91 ? -11.477 23.522 41.877 1.00 50.91 91 ARG A C 1
ATOM 743 O O . ARG A 1 91 ? -11.183 22.817 42.839 1.00 50.91 91 ARG A O 1
ATOM 750 N N . GLY A 1 92 ? -10.978 23.337 40.662 1.00 48.38 92 GLY A N 1
ATOM 751 C CA . GLY A 1 92 ? -9.777 22.551 40.393 1.00 48.38 92 GLY A CA 1
ATOM 752 C C . GLY A 1 92 ? -8.549 23.455 40.460 1.00 48.38 92 GLY A C 1
ATOM 753 O O . GLY A 1 92 ? -8.436 24.411 39.699 1.00 48.38 92 GLY A O 1
ATOM 754 N N . VAL A 1 93 ? -7.641 23.186 41.397 1.00 44.78 93 VAL A N 1
ATOM 755 C CA . VAL A 1 93 ? -6.322 23.829 41.456 1.00 44.78 93 VAL A CA 1
ATOM 756 C C . VAL A 1 93 ? -5.505 23.327 40.265 1.00 44.78 93 VAL A C 1
ATOM 758 O O . VAL A 1 93 ? -5.158 22.150 40.204 1.00 44.78 93 VAL A O 1
ATOM 761 N N . LEU A 1 94 ? -5.208 24.216 39.316 1.00 47.72 94 LEU A N 1
ATOM 762 C CA . LEU A 1 94 ? -4.277 23.946 38.222 1.00 47.72 94 LEU A CA 1
ATOM 763 C C . LEU A 1 94 ? -2.860 23.850 38.794 1.00 47.72 94 LEU A C 1
ATOM 765 O O . LEU A 1 94 ? -2.270 24.857 39.179 1.00 47.72 94 LEU A O 1
ATOM 769 N N . VAL A 1 95 ? -2.325 22.632 38.848 1.00 45.75 95 VAL A N 1
ATOM 770 C CA . VAL A 1 95 ? -0.895 22.385 39.057 1.00 45.75 95 VAL A CA 1
ATOM 771 C C . VAL A 1 95 ? -0.215 22.457 37.687 1.00 45.75 95 VAL A C 1
ATOM 773 O O . VAL A 1 95 ? -0.521 21.632 36.825 1.00 45.75 95 VAL A O 1
ATOM 776 N N . PRO A 1 96 ? 0.700 23.412 37.442 1.00 42.19 96 PRO A N 1
ATOM 777 C CA . PRO A 1 96 ? 1.473 23.439 36.208 1.00 42.19 96 PRO A CA 1
ATOM 778 C C . PRO A 1 96 ? 2.486 22.288 36.219 1.00 42.19 96 PRO A C 1
ATOM 780 O O . PRO A 1 96 ? 3.494 22.332 36.924 1.00 42.19 96 PRO A O 1
ATOM 783 N N . CYS A 1 97 ? 2.225 21.236 35.443 1.00 33.56 97 CYS A N 1
ATOM 784 C CA . CYS A 1 97 ? 3.217 20.201 35.174 1.00 33.56 97 CYS A CA 1
ATOM 785 C C . CYS A 1 97 ? 4.164 20.679 34.071 1.00 33.56 97 CYS A C 1
ATOM 787 O O . CYS A 1 97 ? 3.939 20.453 32.884 1.00 33.56 97 CYS A O 1
ATOM 789 N N . ASN A 1 98 ? 5.257 21.318 34.480 1.00 40.56 98 ASN A N 1
ATOM 790 C CA . ASN A 1 98 ? 6.420 21.511 33.626 1.00 40.56 98 ASN A CA 1
ATOM 791 C C . ASN A 1 98 ? 7.198 20.189 33.565 1.00 40.56 98 ASN A C 1
ATOM 793 O O . ASN A 1 98 ? 8.105 19.966 34.362 1.00 40.56 98 ASN A O 1
ATOM 797 N N . SER A 1 99 ? 6.849 19.300 32.637 1.00 39.75 99 SER A N 1
ATOM 798 C CA . SER A 1 99 ? 7.700 18.163 32.265 1.00 39.75 99 SER A CA 1
ATOM 799 C C . SER A 1 99 ? 8.043 18.233 30.782 1.00 39.75 99 SER A C 1
ATOM 801 O O . SER A 1 99 ? 7.675 17.396 29.962 1.00 39.75 99 SER A O 1
ATOM 803 N N . SER A 1 100 ? 8.816 19.259 30.430 1.00 47.03 100 SER A N 1
ATOM 804 C CA . SER A 1 100 ? 9.633 19.261 29.220 1.00 47.03 100 SER A CA 1
ATOM 805 C C . SER A 1 100 ? 10.802 18.285 29.397 1.00 47.03 100 SER A C 1
ATOM 807 O O . SER A 1 100 ? 11.965 18.679 29.458 1.00 47.03 100 SER A O 1
ATOM 809 N N . GLU A 1 101 ? 10.495 16.993 29.516 1.00 40.19 101 GLU A N 1
ATOM 810 C CA . GLU A 1 101 ? 11.482 15.941 29.319 1.00 40.19 101 GLU A CA 1
ATOM 811 C C . GLU A 1 101 ? 11.636 15.740 27.816 1.00 40.19 101 GLU A C 1
ATOM 813 O O . GLU A 1 101 ? 10.879 15.025 27.152 1.00 40.19 101 GLU A O 1
ATOM 818 N N . GLN A 1 102 ? 12.637 16.427 27.278 1.00 45.56 102 GLN A N 1
ATOM 819 C CA . GLN A 1 102 ? 13.215 16.165 25.974 1.00 45.56 102 GLN A CA 1
ATOM 820 C C . GLN A 1 102 ? 13.700 14.708 25.962 1.00 45.56 102 GLN A C 1
ATOM 822 O O . GLN A 1 102 ? 14.837 14.414 26.329 1.00 45.56 102 GLN A O 1
ATOM 827 N N . ARG A 1 103 ? 12.822 13.769 25.589 1.00 47.97 103 ARG A N 1
ATOM 828 C CA . ARG A 1 103 ? 13.186 12.362 25.410 1.00 47.97 103 ARG A CA 1
ATOM 829 C C . ARG A 1 103 ? 14.214 12.287 24.290 1.00 47.97 103 ARG A C 1
ATOM 831 O O . ARG A 1 103 ? 13.863 12.318 23.110 1.00 47.97 103 ARG A O 1
ATOM 838 N N . GLN A 1 104 ? 15.485 12.197 24.665 1.00 54.88 104 GLN A N 1
ATOM 839 C CA . GLN A 1 104 ? 16.513 11.688 23.775 1.00 54.88 104 GLN A CA 1
ATOM 840 C C . GLN A 1 104 ? 16.032 10.311 23.309 1.00 54.88 104 GLN A C 1
ATOM 842 O O . GLN A 1 104 ? 15.644 9.469 24.122 1.00 54.88 104 GLN A O 1
ATOM 847 N N . ARG A 1 105 ? 15.929 10.120 21.991 1.00 53.69 105 ARG A N 1
ATOM 848 C CA . ARG A 1 105 ? 15.579 8.820 21.422 1.00 53.69 105 ARG A CA 1
ATOM 849 C C . ARG A 1 105 ? 16.714 7.869 21.766 1.00 53.69 105 ARG A C 1
ATOM 851 O O . ARG A 1 105 ? 17.791 7.964 21.196 1.00 53.69 105 ARG A O 1
ATOM 858 N N . ASP A 1 106 ? 16.468 7.000 22.735 1.00 67.00 106 ASP A N 1
ATOM 859 C CA . ASP A 1 106 ? 17.390 5.935 23.092 1.00 67.00 106 ASP A CA 1
ATOM 860 C C . ASP A 1 106 ? 17.338 4.862 21.993 1.00 67.00 106 ASP A C 1
ATOM 862 O O . ASP A 1 106 ? 16.446 4.006 21.948 1.00 67.00 106 ASP A O 1
ATOM 866 N N . ASP A 1 107 ? 18.265 4.960 21.040 1.00 66.44 107 ASP A N 1
ATOM 867 C CA . ASP A 1 107 ? 18.382 4.032 19.914 1.00 66.44 107 ASP A CA 1
ATOM 868 C C . ASP A 1 107 ? 18.599 2.579 20.386 1.00 66.44 107 ASP A C 1
ATOM 870 O O . ASP A 1 107 ? 18.172 1.633 19.711 1.00 66.44 107 ASP A O 1
ATOM 874 N N . GLY A 1 108 ? 19.166 2.385 21.586 1.00 73.94 108 GLY A N 1
ATOM 875 C CA . GLY A 1 108 ? 19.305 1.078 22.229 1.00 73.94 108 GLY A CA 1
ATOM 876 C C . GLY A 1 108 ? 17.953 0.458 22.592 1.00 73.94 108 GLY A C 1
ATOM 877 O O . GLY A 1 108 ? 17.692 -0.709 22.280 1.00 73.94 108 GLY A O 1
ATOM 878 N N . ALA A 1 109 ? 17.040 1.250 23.158 1.00 73.81 109 ALA A N 1
ATOM 879 C CA . ALA A 1 109 ? 15.685 0.806 23.486 1.00 73.81 109 ALA A CA 1
ATOM 880 C C . ALA A 1 109 ? 14.869 0.441 22.229 1.00 73.81 109 ALA A C 1
ATOM 882 O O . ALA A 1 109 ? 14.112 -0.537 22.225 1.00 73.81 109 ALA A O 1
ATOM 883 N N . LEU A 1 110 ? 15.052 1.180 21.128 1.00 70.94 110 LEU A N 1
ATOM 884 C CA . LEU A 1 110 ? 14.396 0.891 19.849 1.00 70.94 110 LEU A CA 1
ATOM 885 C C . LEU A 1 110 ? 14.872 -0.440 19.243 1.00 70.94 110 LEU A C 1
ATOM 887 O O . LEU A 1 110 ? 14.059 -1.202 18.706 1.00 70.94 110 LEU A O 1
ATOM 891 N N . LEU A 1 111 ? 16.173 -0.733 19.327 1.00 73.75 111 LEU A N 1
ATOM 892 C CA . LEU A 1 111 ? 16.752 -1.994 18.857 1.00 73.75 111 LEU A CA 1
ATOM 893 C C . LEU A 1 111 ? 16.250 -3.192 19.669 1.00 73.75 111 LEU A C 1
ATOM 895 O O . LEU A 1 111 ? 15.838 -4.194 19.079 1.00 73.75 111 LEU A O 1
ATOM 899 N N . LEU A 1 112 ? 16.198 -3.074 20.997 1.00 78.75 112 LEU A N 1
ATOM 900 C CA . LEU A 1 112 ? 15.652 -4.118 21.869 1.00 78.75 112 LEU A CA 1
ATOM 901 C C . LEU A 1 112 ? 14.169 -4.384 21.580 1.00 78.75 112 LEU A C 1
ATOM 903 O O . LEU A 1 112 ? 13.759 -5.540 21.483 1.00 78.75 112 LEU A O 1
ATOM 907 N N . LEU A 1 113 ? 13.373 -3.338 21.340 1.00 75.75 113 LEU A N 1
ATOM 908 C CA . LEU A 1 113 ? 11.966 -3.485 20.963 1.00 75.75 113 LEU A CA 1
ATOM 909 C C . LEU A 1 113 ? 11.797 -4.203 19.614 1.00 75.75 113 LEU A C 1
ATOM 911 O O . LEU A 1 113 ? 10.903 -5.041 19.465 1.00 75.75 113 LEU A O 1
ATOM 915 N N . LYS A 1 114 ? 12.643 -3.892 18.623 1.00 72.06 114 LYS A N 1
ATOM 916 C CA . LYS A 1 114 ? 12.649 -4.591 17.327 1.00 72.06 114 LYS A CA 1
ATOM 917 C C . LYS A 1 114 ? 13.016 -6.065 17.494 1.00 72.06 114 LYS A C 1
ATOM 919 O O . LYS A 1 114 ? 12.329 -6.911 16.924 1.00 72.06 114 LYS A O 1
ATOM 924 N N . LYS A 1 115 ? 14.035 -6.368 18.305 1.00 76.00 115 LYS A N 1
ATOM 925 C CA . LYS A 1 115 ? 14.471 -7.739 18.601 1.00 76.00 115 LYS A CA 1
ATOM 926 C C . LYS A 1 115 ? 13.380 -8.544 19.311 1.00 76.00 115 LYS A C 1
ATOM 928 O O . LYS A 1 115 ? 13.001 -9.599 18.820 1.00 76.00 115 LYS A O 1
ATOM 933 N N . ALA A 1 116 ? 12.777 -7.999 20.366 1.00 76.25 116 ALA A N 1
ATOM 934 C CA . ALA A 1 116 ? 11.688 -8.657 21.088 1.00 76.25 116 ALA A CA 1
ATOM 935 C C . ALA A 1 116 ? 10.456 -8.916 20.199 1.00 76.25 116 ALA A C 1
ATOM 937 O O . ALA A 1 116 ? 9.803 -9.953 20.307 1.00 76.25 116 ALA A O 1
ATOM 938 N N . ARG A 1 117 ? 10.128 -7.992 19.281 1.00 75.94 117 ARG A N 1
ATOM 939 C CA . ARG A 1 117 ? 9.064 -8.214 18.285 1.00 75.94 117 ARG A CA 1
ATOM 940 C C . ARG A 1 117 ? 9.416 -9.316 17.294 1.00 75.94 117 ARG A C 1
ATOM 942 O O . ARG A 1 117 ? 8.522 -10.049 16.886 1.00 75.94 117 ARG A O 1
ATOM 949 N N . PHE A 1 118 ? 10.676 -9.399 16.882 1.00 75.50 118 PHE A N 1
ATOM 950 C CA . PHE A 1 118 ? 11.143 -10.451 15.988 1.00 75.50 118 PHE A CA 1
ATOM 951 C C . PHE A 1 118 ? 11.067 -11.823 16.664 1.00 75.50 118 PHE A C 1
ATOM 953 O O . PHE A 1 118 ? 10.464 -12.733 16.109 1.00 75.50 118 PHE A O 1
ATOM 960 N N . GLU A 1 119 ? 11.584 -11.945 17.887 1.00 79.38 119 GLU A N 1
ATOM 961 C CA . GLU A 1 119 ? 11.537 -13.183 18.675 1.00 79.38 119 GLU A CA 1
ATOM 962 C C . GLU A 1 119 ? 10.100 -13.639 18.935 1.00 79.38 119 GLU A C 1
ATOM 964 O O . GLU A 1 119 ? 9.791 -14.812 18.751 1.00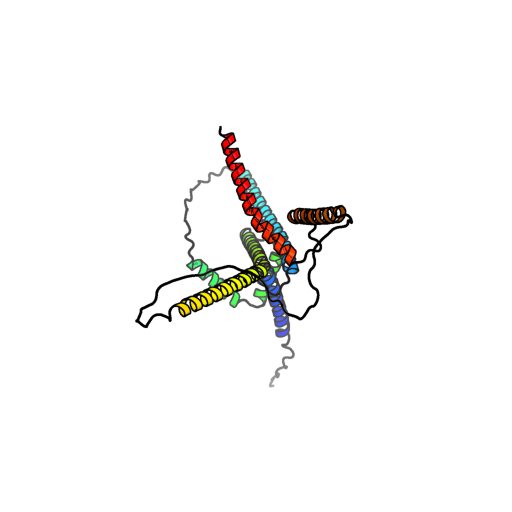 79.38 119 GLU A O 1
ATOM 969 N N . ARG A 1 120 ? 9.193 -12.706 19.259 1.00 80.81 120 ARG A N 1
ATOM 970 C CA . ARG A 1 120 ? 7.761 -13.008 19.398 1.00 80.81 120 ARG A CA 1
ATOM 971 C C . ARG A 1 120 ? 7.165 -13.574 18.112 1.00 80.81 120 ARG A C 1
ATOM 973 O O . ARG A 1 120 ? 6.432 -14.546 18.177 1.00 80.81 120 ARG A O 1
ATOM 980 N N . ARG A 1 121 ? 7.478 -12.981 16.955 1.00 77.19 121 ARG A N 1
ATOM 981 C CA . ARG A 1 121 ? 6.992 -13.474 15.655 1.00 77.19 121 ARG A CA 1
ATOM 982 C C . ARG A 1 121 ? 7.577 -14.830 15.289 1.00 77.19 121 ARG A C 1
ATOM 984 O O . ARG A 1 121 ? 6.926 -15.598 14.598 1.00 77.19 121 ARG A O 1
ATOM 991 N N . TYR A 1 122 ? 8.798 -15.110 15.728 1.00 76.94 122 TYR A N 1
ATOM 992 C CA . TYR A 1 122 ? 9.458 -16.386 15.481 1.00 76.94 122 TYR A CA 1
ATOM 993 C C . TYR A 1 122 ? 8.827 -17.534 16.285 1.00 76.94 122 TYR A C 1
ATOM 995 O O . TYR A 1 122 ? 8.828 -18.671 15.826 1.00 76.94 122 TYR A O 1
ATOM 1003 N N . SER A 1 123 ? 8.266 -17.238 17.460 1.00 80.88 123 SER A N 1
ATOM 1004 C CA . SER A 1 123 ? 7.562 -18.205 18.309 1.00 80.88 123 SER A CA 1
ATOM 1005 C C . SER A 1 123 ? 6.035 -18.204 18.139 1.00 80.88 123 SER A C 1
ATOM 1007 O O . SER A 1 123 ? 5.343 -18.892 18.890 1.00 80.88 123 SER A O 1
ATOM 1009 N N . GLU A 1 124 ? 5.492 -17.458 17.167 1.00 87.50 124 GLU A N 1
ATOM 1010 C CA . GLU A 1 124 ? 4.058 -17.467 16.848 1.00 87.50 124 GLU A CA 1
ATOM 1011 C C . GLU A 1 124 ? 3.622 -18.856 16.345 1.00 87.50 124 GLU A C 1
ATOM 1013 O O . GLU A 1 124 ? 4.299 -19.492 15.536 1.00 87.50 124 GLU A O 1
ATOM 1018 N N . SER A 1 125 ? 2.458 -19.327 16.804 1.00 91.38 125 SER A N 1
ATOM 1019 C CA . SER A 1 125 ? 1.804 -20.489 16.197 1.00 91.38 125 SER A CA 1
ATOM 1020 C C . SER A 1 125 ? 1.275 -20.136 14.804 1.00 91.38 125 SER A C 1
ATOM 1022 O O . SER A 1 125 ? 0.976 -18.975 14.521 1.00 91.38 125 SER A O 1
ATOM 1024 N N . LEU A 1 126 ? 1.086 -21.144 13.946 1.00 89.69 126 LEU A N 1
ATOM 1025 C CA . LEU A 1 126 ? 0.557 -20.955 12.588 1.00 89.69 126 LEU A CA 1
ATOM 1026 C C . LEU A 1 126 ? -0.808 -20.237 12.590 1.00 89.69 126 LEU A C 1
ATOM 1028 O O . LEU A 1 126 ? -1.065 -19.374 11.756 1.00 89.69 126 LEU A O 1
ATOM 1032 N N . GLN A 1 127 ? -1.657 -20.561 13.570 1.00 91.69 127 GLN A N 1
ATOM 1033 C CA . GLN A 1 127 ? -2.966 -19.936 13.767 1.00 91.69 127 GLN A CA 1
ATOM 1034 C C . GLN A 1 127 ? -2.850 -18.456 14.159 1.00 91.69 127 GLN A C 1
ATOM 1036 O O . GLN A 1 127 ? -3.518 -17.608 13.573 1.00 91.69 127 GLN A O 1
ATOM 1041 N N . SER A 1 128 ? -1.962 -18.134 15.103 1.00 91.81 128 SER A N 1
ATOM 1042 C CA . SER A 1 128 ? -1.723 -16.750 15.530 1.00 91.81 128 SER A CA 1
ATOM 1043 C C . SER A 1 128 ? -1.144 -15.903 14.393 1.00 91.81 128 SER A C 1
ATOM 1045 O O . SER A 1 128 ? -1.558 -14.763 14.169 1.00 91.81 128 SER A O 1
ATOM 1047 N N . GLU A 1 129 ? -0.231 -16.479 13.606 1.00 92.19 129 GLU A N 1
ATOM 1048 C CA . GLU A 1 129 ? 0.286 -15.818 12.414 1.00 92.19 129 GLU A CA 1
ATOM 1049 C C . GLU A 1 129 ? -0.822 -15.567 11.384 1.00 92.19 129 GLU A C 1
ATOM 1051 O O . GLU A 1 129 ? -0.906 -14.463 10.838 1.00 92.19 129 GLU A O 1
ATOM 1056 N N . PHE A 1 130 ? -1.675 -16.562 11.128 1.00 93.12 130 PHE A N 1
ATOM 1057 C CA . PHE A 1 130 ? -2.802 -16.427 10.210 1.00 93.12 130 PHE A CA 1
ATOM 1058 C C . PHE A 1 130 ? -3.713 -15.265 10.613 1.00 93.12 130 PHE A C 1
ATOM 1060 O O . PHE A 1 130 ? -3.952 -14.380 9.794 1.00 93.12 130 PHE A O 1
ATOM 1067 N N . GLU A 1 131 ? -4.160 -15.219 11.868 1.00 95.19 131 GLU A N 1
ATOM 1068 C CA . GLU A 1 131 ? -5.025 -14.151 12.387 1.00 95.19 131 GLU A CA 1
ATOM 1069 C C . GLU A 1 131 ? -4.363 -12.773 12.259 1.00 95.19 131 GLU A C 1
ATOM 1071 O O . GLU A 1 131 ? -4.979 -11.817 11.777 1.00 95.19 131 GLU A O 1
ATOM 1076 N N . ARG A 1 132 ? -3.071 -12.675 12.605 1.00 93.31 132 ARG A N 1
ATOM 1077 C CA . ARG A 1 132 ? -2.302 -11.431 12.481 1.00 93.31 132 ARG A CA 1
ATOM 1078 C C . ARG A 1 132 ? -2.201 -10.962 11.031 1.00 93.31 132 ARG A C 1
ATOM 1080 O O . ARG A 1 132 ? -2.387 -9.775 10.762 1.00 93.31 132 ARG A O 1
ATOM 1087 N N . LEU A 1 133 ? -1.849 -11.851 10.103 1.00 94.06 133 LEU A N 1
ATOM 1088 C CA . LEU A 1 133 ? -1.705 -11.506 8.687 1.00 94.06 133 LEU A CA 1
ATOM 1089 C C . LEU A 1 133 ? -3.055 -11.206 8.042 1.00 94.06 133 LEU A C 1
ATOM 1091 O O . LEU A 1 133 ? -3.147 -10.276 7.244 1.00 94.06 133 LEU A O 1
ATOM 1095 N N . TRP A 1 134 ? -4.092 -11.957 8.401 1.00 96.19 134 TRP A N 1
ATOM 1096 C CA . TRP A 1 134 ? -5.447 -11.739 7.919 1.00 96.19 134 TRP A CA 1
ATOM 1097 C C . TRP A 1 134 ? -5.921 -10.339 8.299 1.00 96.19 134 TRP A C 1
ATOM 1099 O O . TRP A 1 134 ? -6.272 -9.563 7.416 1.00 96.19 134 TRP A O 1
ATOM 1109 N N . LEU A 1 135 ? -5.796 -9.954 9.573 1.00 95.12 135 LEU A N 1
ATOM 1110 C CA . LEU A 1 135 ? -6.211 -8.630 10.034 1.00 95.12 135 LEU A CA 1
ATOM 1111 C C . LEU A 1 135 ? -5.434 -7.501 9.341 1.00 95.12 135 LEU A C 1
ATOM 1113 O O . LEU A 1 135 ? -6.012 -6.486 8.955 1.00 95.12 135 LEU A O 1
ATOM 1117 N N . VAL A 1 136 ? -4.121 -7.671 9.146 1.00 92.38 136 VAL A N 1
ATOM 1118 C CA . VAL A 1 136 ? -3.313 -6.710 8.377 1.00 92.38 136 VAL A CA 1
ATOM 1119 C C . VAL A 1 136 ? -3.806 -6.620 6.936 1.00 92.38 136 VAL A C 1
ATOM 1121 O O . VAL A 1 136 ? -3.938 -5.518 6.412 1.00 92.38 136 VAL A O 1
ATOM 1124 N N . ASN A 1 137 ? -4.104 -7.750 6.295 1.00 94.00 137 ASN A N 1
ATOM 1125 C CA . ASN A 1 137 ? -4.637 -7.769 4.940 1.00 94.00 137 ASN A CA 1
ATOM 1126 C C . ASN A 1 137 ? -5.994 -7.058 4.849 1.00 94.00 137 ASN A C 1
ATOM 1128 O O . ASN A 1 137 ? -6.184 -6.250 3.943 1.00 94.00 137 ASN A O 1
ATOM 1132 N N . GLU A 1 138 ? -6.918 -7.311 5.774 1.00 95.31 138 GLU A N 1
ATOM 1133 C CA . GLU A 1 138 ? -8.225 -6.647 5.785 1.00 95.31 138 GLU A CA 1
ATOM 1134 C C . GLU A 1 138 ? -8.077 -5.128 5.918 1.00 95.31 138 GLU A C 1
ATOM 1136 O O . GLU A 1 138 ? -8.621 -4.379 5.103 1.00 95.31 138 GLU A O 1
ATOM 1141 N N . ARG A 1 139 ? -7.233 -4.673 6.851 1.00 93.88 139 ARG A N 1
ATOM 1142 C CA . ARG A 1 139 ? -6.964 -3.246 7.087 1.00 93.88 139 ARG A CA 1
ATOM 1143 C C . ARG A 1 139 ? -6.269 -2.557 5.921 1.00 93.88 139 ARG A C 1
ATOM 1145 O O . ARG A 1 139 ? -6.659 -1.458 5.538 1.00 93.88 139 ARG A O 1
ATOM 1152 N N . MET A 1 140 ? -5.288 -3.213 5.303 1.00 89.69 140 MET A N 1
ATOM 1153 C CA . MET A 1 140 ? -4.628 -2.713 4.088 1.00 89.69 140 MET A CA 1
ATOM 1154 C C . MET A 1 140 ? -5.577 -2.656 2.878 1.00 89.69 140 MET A C 1
ATOM 1156 O O . MET A 1 140 ? -5.273 -1.984 1.896 1.00 89.69 140 MET A O 1
ATOM 1160 N N . ASN A 1 141 ? -6.736 -3.320 2.951 1.00 91.31 141 ASN A N 1
ATOM 1161 C CA . ASN A 1 141 ? -7.816 -3.229 1.968 1.00 91.31 141 ASN A CA 1
ATOM 1162 C C . ASN A 1 141 ? -8.996 -2.352 2.438 1.00 91.31 141 ASN A C 1
ATOM 1164 O O . ASN A 1 141 ? -10.050 -2.372 1.804 1.00 91.31 141 ASN A O 1
ATOM 1168 N N . GLY A 1 142 ? -8.839 -1.587 3.523 1.00 90.00 142 GLY A N 1
ATOM 1169 C CA . GLY A 1 142 ? -9.845 -0.639 4.011 1.00 90.00 142 GLY A CA 1
ATOM 1170 C C . GLY A 1 142 ? -10.996 -1.252 4.814 1.00 90.00 142 GLY A C 1
ATOM 1171 O O . GLY A 1 142 ? -12.010 -0.589 5.018 1.00 90.00 142 GLY A O 1
ATOM 1172 N N . ARG A 1 143 ? -10.864 -2.505 5.261 1.00 93.06 143 ARG A N 1
ATOM 1173 C CA . ARG A 1 143 ? -11.831 -3.207 6.124 1.00 93.06 143 ARG A CA 1
ATOM 1174 C C . ARG A 1 143 ? -11.302 -3.320 7.555 1.00 93.06 143 ARG A C 1
ATOM 1176 O O . ARG A 1 143 ? -10.145 -3.000 7.804 1.00 93.06 143 ARG A O 1
ATOM 1183 N N . GLU A 1 144 ? -12.133 -3.773 8.496 1.00 94.06 144 GLU A N 1
ATOM 1184 C CA . GLU A 1 144 ? -11.725 -3.999 9.901 1.00 94.06 144 GLU A CA 1
ATOM 1185 C C . GLU A 1 144 ? -11.088 -2.764 10.568 1.00 94.06 144 GLU A C 1
ATOM 1187 O O . GLU A 1 144 ? -10.101 -2.853 11.313 1.00 94.06 144 GLU A O 1
ATOM 1192 N N . LEU A 1 145 ? -11.639 -1.592 10.239 1.00 91.25 145 LEU A N 1
ATOM 1193 C CA . LEU A 1 145 ? -11.183 -0.304 10.756 1.00 91.25 145 LEU A CA 1
ATOM 1194 C C . LEU A 1 145 ? -12.038 0.217 11.923 1.00 91.25 145 LEU A C 1
ATOM 1196 O O . LEU A 1 145 ? -11.620 1.112 12.657 1.00 91.25 145 LEU A O 1
ATOM 1200 N N . GLU A 1 146 ? -13.241 -0.331 12.091 1.00 89.06 146 GLU A N 1
ATOM 1201 C CA . GLU A 1 146 ? -14.135 0.024 13.189 1.00 89.06 146 GLU A CA 1
ATOM 1202 C C . GLU A 1 146 ? -13.529 -0.391 14.539 1.00 89.06 146 GLU A C 1
ATOM 1204 O O . GLU A 1 146 ? -12.893 -1.437 14.659 1.00 89.06 146 GLU A O 1
ATOM 1209 N N . GLY A 1 147 ? -13.671 0.464 15.554 1.00 85.38 147 GLY A N 1
ATOM 1210 C CA . GLY A 1 147 ? -13.116 0.219 16.889 1.00 85.38 147 GLY A CA 1
ATOM 1211 C C . GLY A 1 147 ? -11.586 0.313 16.990 1.00 85.38 147 GLY A C 1
ATOM 1212 O O . GLY A 1 147 ? -11.038 0.082 18.068 1.00 85.38 147 GLY A O 1
ATOM 1213 N N . MET A 1 148 ? -10.873 0.665 15.911 1.00 91.12 148 MET A N 1
ATOM 1214 C CA . MET A 1 148 ? -9.437 0.940 15.988 1.00 91.12 148 MET A CA 1
ATOM 1215 C C . MET A 1 148 ? -9.166 2.181 16.842 1.00 91.12 148 MET A C 1
ATOM 1217 O O . MET A 1 148 ? -9.831 3.206 16.708 1.00 91.12 148 MET A O 1
ATOM 1221 N N . SER A 1 149 ? -8.137 2.118 17.689 1.00 90.00 149 SER A N 1
ATOM 1222 C CA . SER A 1 149 ? -7.686 3.303 18.418 1.00 90.00 149 SER A CA 1
ATOM 1223 C C . SER A 1 149 ? -7.040 4.321 17.469 1.00 90.00 149 SER A C 1
ATOM 1225 O O . SER A 1 149 ? -6.489 3.958 16.426 1.00 90.00 149 SER A O 1
ATOM 1227 N N . SER A 1 150 ? -7.006 5.598 17.868 1.00 86.00 150 SER A N 1
ATOM 1228 C CA . SER A 1 150 ? -6.307 6.657 17.116 1.00 86.00 150 SER A CA 1
ATOM 1229 C C . SER A 1 150 ? -4.841 6.289 16.823 1.00 86.00 150 SER A C 1
ATOM 1231 O O . SER A 1 150 ? -4.332 6.484 15.715 1.00 86.00 150 SER A O 1
ATOM 1233 N N . ARG A 1 151 ? -4.170 5.639 17.786 1.00 85.50 151 ARG A N 1
ATOM 1234 C CA . ARG A 1 151 ? -2.798 5.139 17.629 1.00 85.50 151 ARG A CA 1
ATOM 1235 C C . ARG A 1 151 ? -2.696 4.033 16.577 1.00 85.50 151 ARG A C 1
ATOM 1237 O O . ARG A 1 151 ? -1.737 4.023 15.802 1.00 85.50 151 ARG A O 1
ATOM 1244 N N . ASP A 1 152 ? -3.653 3.112 16.543 1.00 89.38 152 ASP A N 1
ATOM 1245 C CA . ASP A 1 152 ? -3.659 2.017 15.573 1.00 89.38 152 ASP A CA 1
ATOM 1246 C C . ASP A 1 152 ? -3.964 2.525 14.163 1.00 89.38 152 ASP A C 1
ATOM 1248 O O . ASP A 1 152 ? -3.301 2.104 13.214 1.00 89.38 152 ASP A O 1
ATOM 1252 N N . LEU A 1 153 ? -4.888 3.484 14.020 1.00 89.75 153 LEU A N 1
ATOM 1253 C CA . LEU A 1 153 ? -5.155 4.164 12.748 1.00 89.75 153 LEU A CA 1
ATOM 1254 C C . LEU A 1 153 ? -3.923 4.926 12.254 1.00 89.75 153 LEU A C 1
ATOM 1256 O O . LEU A 1 153 ? -3.603 4.890 11.067 1.00 89.75 153 LEU A O 1
ATOM 1260 N N . LEU A 1 154 ? -3.177 5.581 13.150 1.00 87.81 154 LEU A N 1
ATOM 1261 C CA . LEU A 1 154 ? -1.900 6.208 12.804 1.00 87.81 154 LEU A CA 1
ATOM 1262 C C . LEU A 1 154 ? -0.868 5.179 12.333 1.00 87.81 154 LEU A C 1
ATOM 1264 O O . LEU A 1 154 ? -0.156 5.416 11.357 1.00 87.81 154 LEU A O 1
ATOM 1268 N N . SER A 1 155 ? -0.783 4.029 12.999 1.00 88.62 155 SER A N 1
ATOM 1269 C CA . SER A 1 155 ? 0.110 2.946 12.582 1.00 88.62 155 SER A CA 1
ATOM 1270 C C . SER A 1 155 ? -0.295 2.351 11.231 1.00 88.62 155 SER A C 1
ATOM 1272 O O . SER A 1 155 ? 0.580 1.958 10.459 1.00 88.62 155 SER A O 1
ATOM 1274 N N . LEU A 1 156 ? -1.592 2.242 10.940 1.00 92.19 156 LEU A N 1
ATOM 1275 C CA . LEU A 1 156 ? -2.097 1.745 9.660 1.00 92.19 156 LEU A CA 1
ATOM 1276 C C . LEU A 1 156 ? -1.812 2.726 8.522 1.00 92.19 156 LEU A C 1
ATOM 1278 O O . LEU A 1 156 ? -1.292 2.321 7.490 1.00 92.19 156 LEU A O 1
ATOM 1282 N N . ASP A 1 157 ? -2.065 4.012 8.736 1.00 89.56 157 ASP A N 1
ATOM 1283 C CA . ASP A 1 157 ? -1.766 5.063 7.763 1.00 89.56 157 ASP A CA 1
ATOM 1284 C C . ASP A 1 157 ? -0.278 5.076 7.379 1.00 89.56 157 ASP A C 1
ATOM 1286 O O . ASP A 1 157 ? 0.074 5.009 6.205 1.00 89.56 157 ASP A O 1
ATOM 1290 N N . ASN A 1 158 ? 0.618 4.990 8.369 1.00 89.44 158 ASN A N 1
ATOM 1291 C CA . ASN A 1 158 ? 2.051 4.835 8.104 1.00 89.44 158 ASN A CA 1
ATOM 1292 C C . ASN A 1 158 ? 2.375 3.563 7.300 1.00 89.44 158 ASN A C 1
ATOM 1294 O O . ASN A 1 158 ? 3.290 3.572 6.478 1.00 89.44 158 ASN A O 1
ATOM 1298 N N . GLN A 1 159 ? 1.671 2.451 7.527 1.00 92.50 159 GLN A N 1
ATOM 1299 C CA . GLN A 1 159 ? 1.868 1.228 6.738 1.00 92.50 159 GLN A CA 1
ATOM 1300 C C . GLN A 1 159 ? 1.417 1.413 5.288 1.00 92.50 159 GLN A C 1
ATOM 1302 O O . GLN A 1 159 ? 2.142 0.997 4.386 1.00 92.50 159 GLN A O 1
ATOM 1307 N N . ILE A 1 160 ? 0.281 2.074 5.060 1.00 92.75 160 ILE A N 1
ATOM 1308 C CA . ILE A 1 160 ? -0.238 2.372 3.720 1.00 92.75 160 ILE A CA 1
ATOM 1309 C C . ILE A 1 160 ? 0.702 3.327 2.976 1.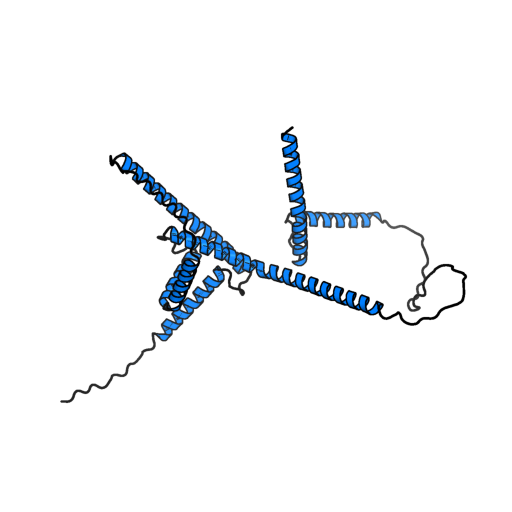00 92.75 160 ILE A C 1
ATOM 1311 O O . ILE A 1 160 ? 1.039 3.071 1.824 1.00 92.75 160 ILE A O 1
ATOM 1315 N N . LEU A 1 161 ? 1.203 4.375 3.636 1.00 91.88 161 LEU A N 1
ATOM 1316 C CA . LEU A 1 161 ? 2.173 5.303 3.045 1.00 91.88 161 LEU A CA 1
ATOM 1317 C C . LEU A 1 161 ? 3.478 4.601 2.652 1.00 91.88 161 LEU A C 1
ATOM 1319 O O . LEU A 1 161 ? 3.973 4.785 1.542 1.00 91.88 161 LEU A O 1
ATOM 1323 N N . ASN A 1 162 ? 4.016 3.749 3.529 1.00 92.06 162 ASN A N 1
ATOM 1324 C CA . ASN A 1 162 ? 5.209 2.961 3.216 1.00 92.06 162 ASN A CA 1
ATOM 1325 C C . ASN A 1 162 ? 4.963 1.966 2.073 1.00 92.06 162 ASN A C 1
ATOM 1327 O O . ASN A 1 162 ? 5.852 1.741 1.257 1.00 92.06 162 ASN A O 1
ATOM 1331 N N . ALA A 1 163 ? 3.769 1.374 2.007 1.00 92.81 163 ALA A N 1
ATOM 1332 C CA . ALA A 1 163 ? 3.373 0.482 0.927 1.00 92.81 163 ALA A CA 1
ATOM 1333 C C . ALA A 1 163 ? 3.298 1.219 -0.419 1.00 92.81 163 ALA A C 1
ATOM 1335 O O . ALA A 1 163 ? 3.895 0.767 -1.392 1.00 92.81 163 ALA A O 1
ATOM 1336 N N . LEU A 1 164 ? 2.658 2.393 -0.457 1.00 94.06 164 LEU A N 1
ATOM 1337 C CA . LEU A 1 164 ? 2.617 3.264 -1.635 1.00 94.06 164 LEU A CA 1
ATOM 1338 C C . LEU A 1 164 ? 4.024 3.664 -2.100 1.00 94.06 164 LEU A C 1
ATOM 1340 O O . LEU A 1 164 ? 4.318 3.592 -3.292 1.00 94.06 164 LEU A O 1
ATOM 1344 N N . LEU A 1 165 ? 4.911 4.025 -1.167 1.00 93.19 165 LEU A N 1
ATOM 1345 C CA . LEU A 1 165 ? 6.308 4.323 -1.481 1.00 93.19 165 LEU A CA 1
ATOM 1346 C C . LEU A 1 165 ? 7.036 3.095 -2.049 1.00 93.19 165 LEU A C 1
ATOM 1348 O O . LEU A 1 165 ? 7.765 3.217 -3.029 1.00 93.19 165 LEU A O 1
ATOM 1352 N N . GLY A 1 166 ? 6.819 1.915 -1.464 1.00 91.12 166 GLY A N 1
ATOM 1353 C CA . GLY A 1 166 ? 7.371 0.657 -1.963 1.00 91.12 166 GLY A CA 1
ATOM 1354 C C . GLY A 1 166 ? 6.942 0.369 -3.401 1.00 91.12 166 GLY A C 1
ATOM 1355 O O . GLY A 1 166 ? 7.787 0.071 -4.241 1.00 91.12 166 GLY A O 1
ATOM 1356 N N . LEU A 1 167 ? 5.650 0.526 -3.711 1.00 92.56 167 LEU A N 1
ATOM 1357 C CA . LEU A 1 167 ? 5.129 0.352 -5.071 1.00 92.56 167 LEU A CA 1
ATOM 1358 C C . LEU A 1 167 ? 5.734 1.363 -6.045 1.00 92.56 167 LEU A C 1
ATOM 1360 O O . LEU A 1 167 ? 6.124 0.990 -7.149 1.00 92.56 167 LEU A O 1
ATOM 1364 N N . LEU A 1 168 ? 5.864 2.626 -5.631 1.00 91.31 168 LEU A N 1
ATOM 1365 C CA . LEU A 1 168 ? 6.495 3.663 -6.442 1.00 91.31 168 LEU A CA 1
ATOM 1366 C C . LEU A 1 168 ? 7.951 3.312 -6.777 1.00 91.31 168 LEU A C 1
ATOM 1368 O O . LEU A 1 168 ? 8.363 3.438 -7.929 1.00 91.31 168 LEU A O 1
ATOM 1372 N N . VAL A 1 169 ? 8.727 2.856 -5.792 1.00 90.06 169 VAL A N 1
ATOM 1373 C CA . VAL A 1 169 ? 10.113 2.412 -6.002 1.00 90.06 169 VAL A CA 1
ATOM 1374 C C . VAL A 1 169 ? 10.150 1.214 -6.945 1.00 90.06 169 VAL A C 1
ATOM 1376 O O . VAL A 1 169 ? 10.912 1.213 -7.908 1.00 90.06 169 VAL A O 1
ATOM 1379 N N . GLN A 1 170 ? 9.291 0.220 -6.721 1.00 89.31 170 GLN A N 1
ATOM 1380 C CA . GLN A 1 170 ? 9.241 -0.978 -7.549 1.00 89.31 170 GLN A CA 1
ATOM 1381 C C . GLN A 1 170 ? 8.916 -0.656 -9.018 1.00 89.31 170 GLN A C 1
ATOM 1383 O O . GLN A 1 170 ? 9.576 -1.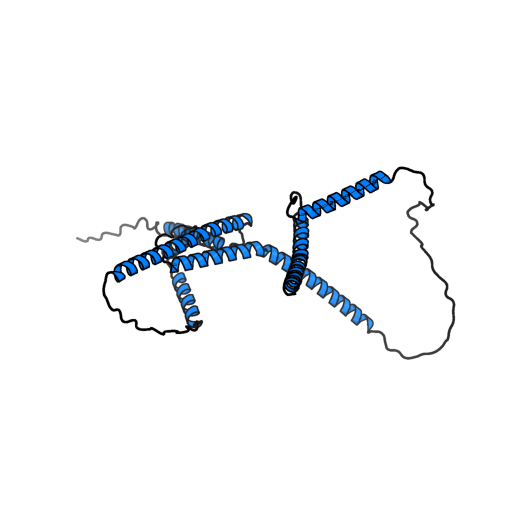170 -9.918 1.00 89.31 170 GLN A O 1
ATOM 1388 N N . MET A 1 171 ? 7.952 0.234 -9.274 1.00 88.62 171 MET A N 1
ATOM 1389 C CA . MET A 1 171 ? 7.601 0.667 -10.632 1.00 88.62 171 MET A CA 1
ATOM 1390 C C . MET A 1 171 ? 8.726 1.454 -11.319 1.00 88.62 171 MET A C 1
ATOM 1392 O O . MET A 1 171 ? 8.858 1.398 -12.541 1.00 88.62 171 MET A O 1
ATOM 1396 N N . ASN A 1 172 ? 9.541 2.184 -10.554 1.00 87.12 172 ASN A N 1
ATOM 1397 C CA . ASN A 1 172 ? 10.648 2.975 -11.091 1.00 87.12 172 ASN A CA 1
ATOM 1398 C C . ASN A 1 172 ? 11.955 2.184 -11.235 1.00 87.12 172 ASN A C 1
ATOM 1400 O O . ASN A 1 172 ? 12.784 2.556 -12.068 1.00 87.12 172 ASN A O 1
ATOM 1404 N N . ARG A 1 173 ? 12.131 1.074 -10.505 1.00 86.69 173 ARG A N 1
ATOM 1405 C CA . ARG A 1 173 ? 13.355 0.258 -10.526 1.00 86.69 173 ARG A CA 1
ATOM 1406 C C . ARG A 1 173 ? 13.818 -0.108 -11.949 1.00 86.69 173 ARG A C 1
ATOM 1408 O O . ARG A 1 173 ? 14.983 0.150 -12.242 1.00 86.69 173 ARG A O 1
ATOM 1415 N N . PRO A 1 174 ? 12.972 -0.611 -12.875 1.00 85.62 174 PRO A N 1
ATOM 1416 C CA . PRO A 1 174 ? 13.435 -0.946 -14.227 1.00 85.62 174 PRO A CA 1
ATOM 1417 C C . PRO A 1 174 ? 13.998 0.261 -14.990 1.00 85.62 174 PRO A C 1
ATOM 1419 O O . PRO A 1 174 ? 14.954 0.139 -15.757 1.00 85.62 174 PRO A O 1
ATOM 1422 N N . ARG A 1 175 ? 13.428 1.454 -14.769 1.00 83.88 175 ARG A N 1
ATOM 1423 C CA . ARG A 1 175 ? 13.920 2.707 -15.358 1.00 83.88 175 ARG A CA 1
ATOM 1424 C C . ARG A 1 175 ? 15.278 3.084 -14.767 1.00 83.88 175 ARG A C 1
ATOM 1426 O O . ARG A 1 175 ? 16.178 3.460 -15.516 1.00 83.88 175 ARG A O 1
ATOM 1433 N N . GLU A 1 176 ? 15.422 2.993 -13.450 1.00 83.50 176 GLU A N 1
ATOM 1434 C CA . GLU A 1 176 ? 16.677 3.281 -12.746 1.00 83.50 176 GLU A CA 1
ATOM 1435 C C . GLU A 1 176 ? 17.799 2.331 -13.182 1.00 83.50 176 GLU A C 1
ATOM 1437 O O . GLU A 1 176 ? 18.907 2.777 -13.483 1.00 83.50 176 GLU A O 1
ATOM 1442 N N . GLU A 1 177 ? 17.500 1.039 -13.314 1.00 87.88 177 GLU A N 1
ATOM 1443 C CA . GLU A 1 177 ? 18.442 0.023 -13.788 1.00 87.88 177 GLU A CA 1
ATOM 1444 C C . GLU A 1 177 ? 18.888 0.276 -15.231 1.00 87.88 177 GLU A C 1
ATOM 1446 O O . GLU A 1 177 ? 20.084 0.201 -15.520 1.00 87.88 177 GLU A O 1
ATOM 1451 N N . GLN A 1 178 ? 17.973 0.656 -16.131 1.00 86.00 178 GLN A N 1
ATOM 1452 C CA . GLN A 1 178 ? 18.328 1.029 -17.507 1.00 86.00 178 GLN A CA 1
ATOM 1453 C C . GLN A 1 178 ? 19.247 2.255 -17.560 1.00 86.00 178 GLN A C 1
ATOM 1455 O O . GLN A 1 178 ? 20.216 2.274 -18.323 1.00 86.00 178 GLN A O 1
ATOM 1460 N N . VAL A 1 179 ? 18.968 3.284 -16.757 1.00 88.06 179 VAL A N 1
ATOM 1461 C CA . VAL A 1 179 ? 19.815 4.484 -16.680 1.00 88.06 179 VAL A CA 1
ATOM 1462 C C . VAL A 1 179 ? 21.196 4.126 -16.129 1.00 88.06 179 VAL A C 1
ATOM 1464 O O . VAL A 1 179 ? 22.210 4.525 -16.707 1.00 88.06 179 VAL A O 1
ATOM 1467 N N . ALA A 1 180 ? 21.252 3.316 -15.071 1.00 87.12 180 ALA A N 1
ATOM 1468 C CA . ALA A 1 180 ? 22.505 2.860 -14.483 1.00 87.12 180 ALA A CA 1
ATOM 1469 C C . ALA A 1 180 ? 23.320 2.000 -15.464 1.00 87.12 180 ALA A C 1
ATOM 1471 O O . ALA A 1 180 ? 24.535 2.171 -15.563 1.00 87.12 180 ALA A O 1
ATOM 1472 N N . ALA A 1 181 ? 22.670 1.118 -16.231 1.00 89.69 181 ALA A N 1
ATOM 1473 C CA . ALA A 1 181 ? 23.313 0.303 -17.261 1.00 89.69 181 ALA A CA 1
ATOM 1474 C C . ALA A 1 181 ? 23.928 1.171 -18.370 1.00 89.69 181 ALA A C 1
ATOM 1476 O O . ALA A 1 181 ? 25.116 1.038 -18.667 1.00 89.69 181 ALA A O 1
ATOM 1477 N N . ARG A 1 182 ? 23.171 2.142 -18.903 1.00 86.56 182 ARG A N 1
ATOM 1478 C CA . ARG A 1 182 ? 23.681 3.107 -19.895 1.00 86.56 182 ARG A CA 1
ATOM 1479 C C . ARG A 1 182 ? 24.865 3.907 -19.355 1.00 86.56 182 ARG A C 1
ATOM 1481 O O . ARG A 1 182 ? 25.813 4.172 -20.092 1.00 86.56 182 ARG A O 1
ATOM 1488 N N . GLN A 1 183 ? 24.832 4.292 -18.080 1.00 86.50 183 GLN A N 1
ATOM 1489 C CA . GLN A 1 183 ? 25.943 5.010 -17.462 1.00 86.50 183 GLN A CA 1
ATOM 1490 C C . GLN A 1 183 ? 27.191 4.128 -17.331 1.00 86.50 183 GLN A C 1
ATOM 1492 O O . GLN A 1 183 ? 28.288 4.584 -17.642 1.00 86.50 183 GLN A O 1
ATOM 1497 N N . ARG A 1 184 ? 27.037 2.858 -16.937 1.00 87.44 184 ARG A N 1
ATOM 1498 C CA . ARG A 1 184 ? 28.148 1.892 -16.888 1.00 87.44 184 ARG A CA 1
ATOM 1499 C C . ARG A 1 184 ? 28.774 1.684 -18.265 1.00 87.44 184 ARG A C 1
ATOM 1501 O O . ARG A 1 184 ? 29.993 1.700 -18.374 1.00 87.44 184 ARG A O 1
ATOM 1508 N N . GLU A 1 185 ? 27.972 1.566 -19.320 1.00 85.94 185 GLU A N 1
ATOM 1509 C CA . GLU A 1 185 ? 28.492 1.459 -20.689 1.00 85.94 185 GLU A CA 1
ATOM 1510 C C . GLU A 1 185 ? 29.275 2.699 -21.129 1.00 85.94 185 GLU A C 1
ATOM 1512 O O . GLU A 1 185 ? 30.332 2.567 -21.745 1.00 85.94 185 GLU A O 1
ATOM 1517 N N . LYS A 1 186 ? 28.779 3.902 -20.817 1.00 85.62 186 LYS A N 1
ATOM 1518 C CA . LYS A 1 186 ? 29.486 5.157 -21.116 1.00 85.62 186 LYS A CA 1
ATOM 1519 C C . LYS A 1 186 ? 30.818 5.233 -20.374 1.00 85.62 186 LYS A C 1
ATOM 1521 O O . LYS A 1 186 ? 31.840 5.479 -21.005 1.00 85.62 186 LYS A O 1
ATOM 1526 N N . ASN A 1 187 ? 30.809 4.943 -19.075 1.00 83.06 187 ASN A N 1
ATOM 1527 C CA . ASN A 1 187 ? 32.015 4.945 -18.249 1.00 83.06 187 ASN A CA 1
ATOM 1528 C C . ASN A 1 187 ? 33.030 3.899 -18.736 1.00 83.06 187 ASN A C 1
ATOM 1530 O O . ASN A 1 187 ? 34.227 4.175 -18.772 1.00 83.06 187 ASN A O 1
ATOM 1534 N N . ASN A 1 188 ? 32.567 2.717 -19.155 1.00 81.75 188 ASN A N 1
ATOM 1535 C CA . ASN A 1 188 ? 33.433 1.682 -19.718 1.00 81.75 188 ASN A CA 1
ATOM 1536 C C . ASN A 1 188 ? 34.064 2.144 -21.036 1.00 81.75 188 ASN A C 1
ATOM 1538 O O . ASN A 1 188 ? 35.272 2.005 -21.192 1.00 81.75 188 ASN A O 1
ATOM 1542 N N . LYS A 1 189 ? 33.282 2.754 -21.942 1.00 79.38 189 LYS A N 1
ATOM 1543 C CA . LYS A 1 189 ? 33.783 3.323 -23.207 1.00 79.38 189 LYS A CA 1
ATOM 1544 C C . LYS A 1 189 ? 34.829 4.417 -22.970 1.00 79.38 189 LYS A C 1
ATOM 1546 O O . LYS A 1 189 ? 35.873 4.392 -23.618 1.00 79.38 189 LYS A O 1
ATOM 1551 N N . GLU A 1 190 ? 34.583 5.317 -22.017 1.00 71.69 190 GLU A N 1
ATOM 1552 C CA . GLU A 1 190 ? 35.522 6.380 -21.623 1.00 71.69 190 GLU A CA 1
ATOM 1553 C C . GLU A 1 190 ? 36.800 5.821 -20.970 1.00 71.69 190 GLU A C 1
ATOM 1555 O O . GLU A 1 190 ? 37.904 6.311 -21.207 1.00 71.69 190 GLU A O 1
ATOM 1560 N N . SER A 1 191 ? 36.679 4.745 -20.189 1.00 71.88 191 SER A N 1
ATOM 1561 C CA . SER A 1 191 ? 37.832 4.056 -19.598 1.00 71.88 191 SER A CA 1
ATOM 1562 C C . SER A 1 191 ? 38.685 3.375 -20.673 1.00 71.88 191 SER A C 1
ATOM 1564 O O . SER A 1 191 ? 39.906 3.502 -20.657 1.00 71.88 191 SER A O 1
ATOM 1566 N N . THR A 1 192 ? 38.061 2.721 -21.661 1.00 70.81 192 THR A N 1
ATOM 1567 C CA . THR A 1 192 ? 38.782 2.154 -22.812 1.00 70.81 192 THR A CA 1
ATOM 1568 C C . THR A 1 192 ? 39.426 3.217 -23.698 1.00 70.81 192 THR A C 1
ATOM 1570 O O . THR A 1 192 ? 40.531 2.988 -24.180 1.00 70.81 192 THR A O 1
ATOM 1573 N N . SER A 1 193 ? 38.798 4.383 -23.902 1.00 67.75 193 SER A N 1
ATOM 1574 C CA . SER A 1 193 ? 39.418 5.458 -24.688 1.00 67.75 193 SER A CA 1
ATOM 1575 C C . SER A 1 193 ? 40.622 6.064 -23.971 1.00 67.75 193 SER A C 1
ATOM 1577 O O . SER A 1 193 ? 41.648 6.273 -24.607 1.00 67.75 193 SER A O 1
ATOM 1579 N N . ARG A 1 194 ? 40.549 6.261 -22.648 1.00 63.28 194 ARG A N 1
ATOM 1580 C CA . ARG A 1 194 ? 41.688 6.742 -21.846 1.00 63.28 194 ARG A CA 1
ATOM 1581 C C . ARG A 1 194 ? 42.865 5.769 -21.837 1.00 63.28 194 ARG A C 1
ATOM 1583 O O . ARG A 1 194 ? 44.004 6.208 -21.944 1.00 63.28 194 ARG A O 1
ATOM 1590 N N . LEU A 1 195 ? 42.603 4.463 -21.753 1.00 60.72 195 LEU A N 1
ATOM 1591 C CA . LEU A 1 195 ? 43.653 3.443 -21.856 1.00 60.72 195 LEU A CA 1
ATOM 1592 C C . LEU A 1 195 ? 44.291 3.433 -23.253 1.00 60.72 195 LEU A C 1
ATOM 1594 O O . LEU A 1 195 ? 45.512 3.412 -23.363 1.00 60.72 195 LEU A O 1
ATOM 1598 N N . ALA A 1 196 ? 43.487 3.548 -24.315 1.00 61.41 196 ALA A N 1
ATOM 1599 C CA . ALA A 1 196 ? 43.997 3.637 -25.684 1.00 61.41 196 ALA A CA 1
ATOM 1600 C C . ALA A 1 196 ? 44.804 4.926 -25.947 1.00 61.41 196 ALA A C 1
ATOM 1602 O O . ALA A 1 196 ? 45.750 4.912 -26.732 1.00 61.41 196 ALA A O 1
ATOM 1603 N N . GLU A 1 197 ? 44.453 6.046 -25.311 1.00 60.00 197 GLU A N 1
ATOM 1604 C CA . GLU A 1 197 ? 45.229 7.293 -25.365 1.00 60.00 197 GLU A CA 1
ATOM 1605 C C . GLU A 1 197 ? 46.545 7.184 -24.580 1.00 60.00 197 GLU A C 1
ATOM 1607 O O . GLU A 1 197 ? 47.578 7.653 -25.057 1.00 60.00 197 GLU A O 1
ATOM 1612 N N . GLN A 1 198 ? 46.537 6.511 -23.427 1.00 56.75 198 GLN A N 1
ATOM 1613 C CA . GLN A 1 198 ? 47.738 6.255 -22.631 1.00 56.75 198 GLN A CA 1
ATOM 1614 C C . GLN A 1 198 ? 48.728 5.327 -23.355 1.00 56.75 198 GLN A C 1
ATOM 1616 O O . GLN A 1 198 ? 49.925 5.603 -23.356 1.00 56.75 198 GLN A O 1
ATOM 1621 N N . GLU A 1 199 ? 48.247 4.279 -24.032 1.00 57.53 199 GLU A N 1
ATOM 1622 C CA . GLU A 1 199 ? 49.097 3.389 -24.839 1.00 57.53 199 GLU A CA 1
ATOM 1623 C C . GLU A 1 199 ? 49.720 4.104 -26.049 1.00 57.53 199 GLU A C 1
ATOM 1625 O O . GLU A 1 199 ? 50.889 3.877 -26.362 1.00 57.53 199 GLU A O 1
ATOM 1630 N N . ARG A 1 200 ? 48.990 5.026 -26.696 1.00 54.88 200 ARG A N 1
ATOM 1631 C CA . ARG A 1 200 ? 49.546 5.863 -27.778 1.00 54.88 200 ARG A CA 1
ATOM 1632 C C . ARG A 1 200 ? 50.618 6.823 -27.267 1.00 54.88 200 ARG A C 1
ATOM 1634 O O . ARG A 1 200 ? 51.650 6.963 -27.908 1.00 54.88 200 ARG A O 1
ATOM 1641 N N . TYR A 1 201 ? 50.404 7.430 -26.100 1.00 49.59 201 TYR A N 1
ATOM 1642 C CA . TYR A 1 201 ? 51.362 8.357 -25.492 1.00 49.59 201 TYR A CA 1
ATOM 1643 C C . TYR A 1 201 ? 52.634 7.655 -24.975 1.00 49.59 201 TYR A C 1
ATOM 1645 O O . TYR A 1 201 ? 53.717 8.237 -24.993 1.00 49.59 201 TYR A O 1
ATOM 1653 N N . SER A 1 202 ? 52.538 6.392 -24.543 1.00 53.69 202 SER A N 1
ATOM 1654 C CA . SER A 1 202 ? 53.709 5.589 -24.161 1.00 53.69 202 SER A CA 1
ATOM 1655 C C . SER A 1 202 ? 54.515 5.081 -25.360 1.00 53.69 202 SER A C 1
ATOM 1657 O O . SER A 1 202 ? 55.730 4.977 -25.243 1.00 53.69 202 SER A O 1
ATOM 1659 N N . SER A 1 203 ? 53.887 4.825 -26.513 1.00 52.16 203 SER A N 1
ATOM 1660 C CA . SER A 1 203 ? 54.594 4.381 -27.727 1.00 52.16 203 SER A CA 1
ATOM 1661 C C . SER A 1 203 ? 55.424 5.481 -28.408 1.00 52.16 203 SER A C 1
ATOM 1663 O O . SER A 1 203 ? 56.289 5.159 -29.222 1.00 52.16 203 SER A O 1
ATOM 1665 N N . ASP A 1 204 ? 55.171 6.756 -28.101 1.00 51.78 204 ASP A N 1
ATOM 1666 C CA . ASP A 1 204 ? 55.856 7.902 -28.718 1.00 51.78 204 ASP A CA 1
ATOM 1667 C C . ASP A 1 204 ? 57.148 8.325 -27.983 1.00 51.78 204 ASP A C 1
ATOM 1669 O O . ASP A 1 204 ? 57.847 9.217 -28.457 1.00 51.78 204 ASP A O 1
ATOM 1673 N N . ASN A 1 205 ? 57.508 7.684 -26.859 1.00 49.47 205 ASN A N 1
ATOM 1674 C CA . ASN A 1 205 ? 58.717 8.019 -26.083 1.00 49.47 205 ASN A CA 1
ATOM 1675 C C . ASN A 1 205 ? 59.928 7.093 -26.328 1.00 49.47 205 ASN A C 1
ATOM 1677 O O . ASN A 1 205 ? 60.980 7.315 -25.737 1.00 49.47 205 ASN A O 1
ATOM 1681 N N . ASP A 1 206 ? 59.834 6.111 -27.230 1.00 50.97 206 ASP A N 1
ATOM 1682 C CA . ASP A 1 206 ? 60.934 5.173 -27.523 1.00 50.97 206 ASP A CA 1
ATOM 1683 C C . ASP A 1 206 ? 61.747 5.558 -28.772 1.00 50.97 206 ASP A C 1
ATOM 1685 O O . ASP A 1 206 ? 62.076 4.708 -29.604 1.00 50.97 206 ASP A O 1
ATOM 1689 N N . LYS A 1 207 ? 62.077 6.843 -28.944 1.00 52.34 207 LYS A N 1
ATOM 1690 C CA . LYS A 1 207 ? 63.106 7.277 -29.902 1.00 52.34 207 LYS A CA 1
ATOM 1691 C C . LYS A 1 207 ? 63.814 8.520 -29.402 1.00 52.34 207 LYS A C 1
ATOM 1693 O O . LYS A 1 207 ? 63.373 9.609 -29.725 1.00 52.34 207 LYS A O 1
ATOM 1698 N N . ASP A 1 208 ? 64.904 8.325 -28.670 1.00 41.59 208 ASP A N 1
ATOM 1699 C CA . ASP A 1 208 ? 66.069 9.212 -28.676 1.00 41.59 208 ASP A CA 1
ATOM 1700 C C . ASP A 1 208 ? 67.223 8.522 -27.932 1.00 41.59 208 ASP A C 1
ATOM 1702 O O . ASP A 1 208 ? 67.381 8.674 -26.726 1.00 41.59 208 ASP A O 1
ATOM 1706 N N . ASP A 1 209 ? 68.034 7.753 -28.660 1.00 41.06 209 ASP A N 1
ATOM 1707 C CA . ASP A 1 209 ? 69.487 7.822 -28.491 1.00 41.06 209 ASP A CA 1
ATOM 1708 C C . ASP A 1 209 ? 70.151 7.335 -29.785 1.00 41.06 209 ASP A C 1
ATOM 1710 O O . ASP A 1 209 ? 70.039 6.172 -30.161 1.00 41.06 209 ASP A O 1
ATOM 1714 N N . ASP A 1 210 ? 70.735 8.262 -30.541 1.00 37.31 210 ASP A N 1
ATOM 1715 C CA . ASP A 1 210 ? 72.133 8.117 -30.939 1.00 37.31 210 ASP A CA 1
ATOM 1716 C C . ASP A 1 210 ? 72.642 9.393 -31.617 1.00 37.31 210 ASP A C 1
ATOM 1718 O O . ASP A 1 210 ? 72.143 9.905 -32.624 1.00 37.31 210 ASP A O 1
ATOM 1722 N N . THR A 1 211 ? 73.692 9.911 -30.997 1.00 37.66 211 THR A N 1
ATOM 1723 C CA . THR A 1 211 ? 74.437 11.107 -31.359 1.00 37.66 211 THR A CA 1
ATOM 1724 C C . THR A 1 211 ? 75.273 10.859 -32.616 1.00 37.66 211 THR A C 1
ATOM 1726 O O . THR A 1 211 ? 76.167 10.019 -32.587 1.00 37.66 211 THR A O 1
ATOM 1729 N N . SER A 1 212 ? 75.062 11.640 -33.687 1.00 33.03 212 SER A N 1
ATOM 1730 C CA . SER A 1 212 ? 76.119 12.344 -34.458 1.00 33.03 212 SER A CA 1
ATOM 1731 C C . SER A 1 212 ? 75.583 12.997 -35.748 1.00 33.03 212 SER A C 1
ATOM 1733 O O . SER A 1 212 ? 75.131 12.339 -36.678 1.00 33.03 212 SER A O 1
ATOM 1735 N N . SER A 1 213 ? 75.693 14.326 -35.812 1.00 30.36 213 SER A N 1
ATOM 1736 C CA . SER A 1 213 ? 75.601 15.187 -37.014 1.00 30.36 213 SER A CA 1
ATOM 1737 C C . SER A 1 213 ? 77.036 15.550 -37.476 1.00 30.36 213 SER A C 1
ATOM 1739 O O . SER A 1 213 ? 77.963 15.180 -36.752 1.00 30.36 213 SER A O 1
ATOM 1741 N N . PRO A 1 214 ? 77.311 16.365 -38.527 1.00 57.06 214 PRO A N 1
ATOM 1742 C CA . PRO A 1 214 ? 76.452 16.991 -39.553 1.00 57.06 214 PRO A CA 1
ATOM 1743 C C . PRO A 1 214 ? 77.014 16.781 -40.986 1.00 57.06 214 PRO A C 1
ATOM 1745 O O . PRO A 1 214 ? 78.100 16.256 -41.172 1.00 57.06 214 PRO A O 1
ATOM 1748 N N . PHE A 1 215 ? 76.297 17.037 -42.080 1.00 28.08 215 PHE A N 1
ATOM 1749 C CA . PHE A 1 215 ? 76.263 18.279 -42.875 1.00 28.08 215 PHE A CA 1
ATOM 1750 C C . PHE A 1 215 ? 75.432 17.904 -44.126 1.00 28.08 215 PHE A C 1
ATOM 1752 O O . PHE A 1 215 ? 75.668 16.861 -44.721 1.00 28.08 215 PHE A O 1
ATOM 1759 N N . LEU A 1 216 ? 74.409 18.648 -44.550 1.00 33.94 216 LEU A N 1
ATOM 1760 C CA . LEU A 1 216 ? 74.547 19.672 -45.586 1.00 33.94 216 LEU A CA 1
ATOM 1761 C C . LEU A 1 216 ? 73.258 20.507 -45.704 1.00 33.94 216 LEU A C 1
ATOM 1763 O O . LEU A 1 216 ? 72.132 20.037 -45.565 1.00 33.94 216 LEU A O 1
ATOM 1767 N N . LYS A 1 217 ? 73.485 21.791 -45.972 1.00 34.69 217 LYS A N 1
ATOM 1768 C CA . LYS A 1 217 ? 72.530 22.894 -46.120 1.00 34.69 217 LYS A CA 1
ATOM 1769 C C . LYS A 1 217 ? 71.658 22.757 -47.388 1.00 34.69 217 LYS A C 1
ATOM 1771 O O . LYS A 1 217 ? 72.196 22.455 -48.441 1.00 34.69 217 LYS A O 1
ATOM 1776 N N . ARG A 1 218 ? 70.365 23.132 -47.264 1.00 30.72 218 ARG A N 1
ATOM 1777 C CA . ARG A 1 218 ? 69.522 24.000 -48.154 1.00 30.72 218 ARG A CA 1
ATOM 1778 C C . ARG A 1 218 ? 69.759 23.887 -49.687 1.00 30.72 218 ARG A C 1
ATOM 1780 O O . ARG A 1 218 ? 70.854 24.166 -50.140 1.00 30.72 218 ARG A O 1
ATOM 1787 N N . ARG A 1 219 ? 68.763 23.764 -50.589 1.00 30.67 219 ARG A N 1
ATOM 1788 C CA . ARG A 1 219 ? 67.536 24.587 -50.747 1.00 30.67 219 ARG A CA 1
ATOM 1789 C C . ARG A 1 219 ? 66.673 24.099 -51.953 1.00 30.67 219 ARG A C 1
ATOM 1791 O O . ARG A 1 219 ? 67.219 23.927 -53.033 1.00 30.67 219 ARG A O 1
ATOM 1798 N N . ARG A 1 220 ? 65.336 24.117 -51.777 1.00 32.91 220 ARG A N 1
ATOM 1799 C CA . ARG A 1 220 ? 64.238 24.519 -52.712 1.00 32.91 220 ARG A CA 1
ATOM 1800 C C . ARG A 1 220 ? 63.965 23.754 -54.030 1.00 32.91 220 ARG A C 1
ATOM 1802 O O . ARG A 1 220 ? 64.656 23.981 -55.020 1.00 32.91 220 ARG A O 1
ATOM 1809 N N . ARG A 1 221 ? 62.736 23.220 -54.150 1.00 32.41 221 ARG A N 1
ATOM 1810 C CA . ARG A 1 221 ? 61.565 23.964 -54.684 1.00 32.41 221 ARG A CA 1
ATOM 1811 C C . ARG A 1 221 ? 60.242 23.213 -54.450 1.00 32.41 221 ARG A C 1
ATOM 1813 O O . ARG A 1 221 ? 60.107 22.069 -54.858 1.00 32.41 221 ARG A O 1
ATOM 1820 N N . ASP A 1 222 ? 59.290 23.904 -53.826 1.00 41.38 222 ASP A N 1
ATOM 1821 C CA . ASP A 1 222 ? 57.859 23.583 -53.830 1.00 41.38 222 ASP A CA 1
ATOM 1822 C C . ASP A 1 222 ? 57.247 23.842 -55.215 1.00 41.38 222 ASP A C 1
ATOM 1824 O O . ASP A 1 222 ? 57.734 24.728 -55.923 1.00 41.38 222 ASP A O 1
ATOM 1828 N N . LEU A 1 223 ? 56.154 23.141 -55.547 1.00 34.94 223 LEU A N 1
ATOM 1829 C CA . LEU A 1 223 ? 54.898 23.728 -56.049 1.00 34.94 223 LEU A CA 1
ATOM 1830 C C . LEU A 1 223 ? 53.798 22.647 -56.197 1.00 34.94 223 LEU A C 1
ATOM 1832 O O . LEU A 1 223 ? 53.830 21.812 -57.090 1.00 34.94 223 LEU A O 1
ATOM 1836 N N . THR A 1 224 ? 52.823 22.731 -55.283 1.00 32.84 224 THR A N 1
ATOM 1837 C CA . THR A 1 224 ? 51.358 22.634 -55.489 1.00 32.84 224 THR A CA 1
ATOM 1838 C C . THR A 1 224 ? 50.715 21.440 -56.220 1.00 32.84 224 THR A C 1
ATOM 1840 O O . THR A 1 224 ? 50.755 21.349 -57.438 1.00 32.84 224 THR A O 1
ATOM 1843 N N . LYS A 1 225 ? 49.966 20.655 -55.421 1.00 40.16 225 LYS A N 1
ATOM 1844 C CA . LYS A 1 225 ? 48.532 20.289 -55.554 1.00 40.16 225 LYS A CA 1
ATOM 1845 C C . LYS A 1 225 ? 47.984 20.005 -56.967 1.00 40.16 225 LYS A C 1
ATOM 1847 O O . LYS A 1 225 ? 47.786 20.939 -57.730 1.00 40.16 225 LYS A O 1
ATOM 1852 N N . ASP A 1 226 ? 47.565 18.761 -57.228 1.00 29.62 226 ASP A N 1
ATOM 1853 C CA . ASP A 1 226 ? 46.137 18.383 -57.266 1.00 29.62 226 ASP A CA 1
ATOM 1854 C C . ASP A 1 226 ? 45.895 16.918 -57.692 1.00 29.62 226 ASP A C 1
ATOM 1856 O O . ASP A 1 226 ? 46.567 16.369 -58.553 1.00 29.62 226 ASP A O 1
ATOM 1860 N N . ALA A 1 227 ? 44.846 16.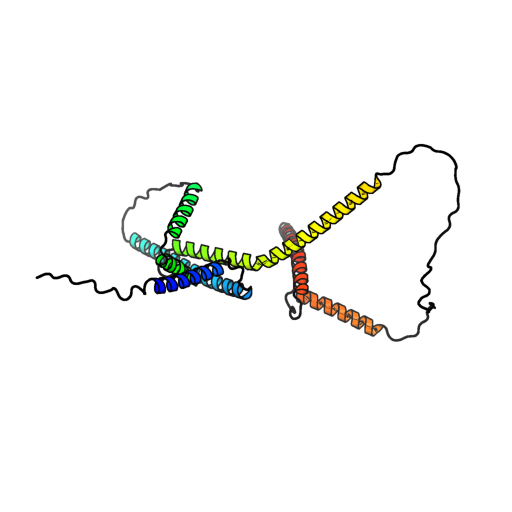354 -57.084 1.00 30.34 227 ALA A N 1
ATOM 1861 C CA . ALA A 1 227 ? 43.829 15.474 -57.670 1.00 30.34 227 ALA A CA 1
ATOM 1862 C C . ALA A 1 227 ? 44.155 14.052 -58.200 1.00 30.34 227 ALA A C 1
ATOM 1864 O O . ALA A 1 227 ? 44.745 13.853 -59.251 1.00 30.34 227 ALA A O 1
ATOM 1865 N N . ARG A 1 228 ? 43.489 13.091 -57.534 1.00 40.38 228 ARG A N 1
ATOM 1866 C CA . ARG A 1 228 ? 42.645 12.011 -58.096 1.00 40.38 228 ARG A CA 1
ATOM 1867 C C . ARG A 1 228 ? 43.270 11.088 -59.153 1.00 40.38 228 ARG A C 1
ATOM 1869 O O . ARG A 1 228 ? 43.246 11.392 -60.338 1.00 40.38 228 ARG A O 1
ATOM 1876 N N . LEU A 1 229 ? 43.563 9.856 -58.739 1.00 36.50 229 LEU A N 1
ATOM 1877 C CA . LEU A 1 229 ? 43.407 8.682 -59.602 1.00 36.50 229 LEU A CA 1
ATOM 1878 C C . LEU A 1 229 ? 42.430 7.716 -58.923 1.00 36.50 229 LEU A C 1
ATOM 1880 O O . LEU A 1 229 ? 42.749 7.047 -57.943 1.00 36.50 229 LEU A O 1
ATOM 1884 N N . LEU A 1 230 ? 41.190 7.785 -59.409 1.00 36.03 230 LEU A N 1
ATOM 1885 C CA . LEU A 1 230 ? 40.072 6.898 -59.118 1.00 36.03 230 LEU A CA 1
ATOM 1886 C C . LEU A 1 230 ? 40.157 5.662 -60.024 1.00 36.03 230 LEU A C 1
ATOM 1888 O O . LEU A 1 230 ? 40.604 5.749 -61.160 1.00 36.03 230 LEU A O 1
ATOM 1892 N N . CYS A 1 231 ? 39.691 4.553 -59.458 1.00 33.31 231 CYS A N 1
ATOM 1893 C CA . CYS A 1 231 ? 39.535 3.206 -59.996 1.00 33.31 231 CYS A CA 1
ATOM 1894 C C . CYS A 1 231 ? 38.857 3.122 -61.382 1.00 33.31 231 CYS A C 1
ATOM 1896 O O . CYS A 1 231 ? 37.772 3.669 -61.580 1.00 33.31 231 CYS A O 1
ATOM 1898 N N . ASP A 1 232 ? 39.443 2.321 -62.277 1.00 36.91 232 ASP A N 1
ATOM 1899 C CA . ASP A 1 232 ? 38.963 1.975 -63.625 1.00 36.91 232 ASP A CA 1
ATOM 1900 C C . ASP A 1 232 ? 37.847 0.897 -63.649 1.00 36.91 232 ASP A C 1
ATOM 1902 O O . ASP A 1 232 ? 37.842 0.024 -64.515 1.00 36.91 232 ASP A O 1
ATOM 1906 N N . PHE A 1 233 ? 36.875 0.916 -62.724 1.00 31.05 233 PHE A N 1
ATOM 1907 C CA . PHE A 1 233 ? 35.765 -0.066 -62.734 1.00 31.05 233 PHE A CA 1
ATOM 1908 C C . PHE A 1 233 ? 34.357 0.511 -62.957 1.00 31.05 233 PHE A C 1
ATOM 1910 O O . PHE A 1 233 ? 33.366 -0.212 -62.904 1.00 31.05 233 PHE A O 1
ATOM 1917 N N . CYS A 1 234 ? 34.212 1.790 -63.292 1.00 28.83 234 CYS A N 1
ATOM 1918 C CA . CYS A 1 234 ? 32.920 2.297 -63.752 1.00 28.83 234 CYS A CA 1
ATOM 1919 C C . CYS A 1 234 ? 33.099 3.390 -64.805 1.00 28.83 234 CYS A C 1
ATOM 1921 O O . CYS A 1 234 ? 33.331 4.558 -64.506 1.00 28.83 234 CYS A O 1
ATOM 1923 N N . GLY A 1 235 ? 32.981 2.994 -66.073 1.00 37.50 235 GLY A N 1
ATOM 1924 C CA . GLY A 1 235 ? 32.861 3.937 -67.173 1.00 37.50 235 GLY A CA 1
ATOM 1925 C C . GLY A 1 235 ? 31.597 4.771 -67.003 1.00 37.50 235 GLY A C 1
ATOM 1926 O O . GLY A 1 235 ? 30.507 4.223 -67.083 1.00 37.50 235 GLY A O 1
ATOM 1927 N N . LEU A 1 236 ? 31.769 6.069 -66.746 1.00 31.33 236 LEU A N 1
ATOM 1928 C CA . LEU A 1 236 ? 30.964 7.187 -67.251 1.00 31.33 236 LEU A CA 1
ATOM 1929 C C . LEU A 1 236 ? 31.671 8.492 -66.843 1.00 31.33 236 LEU A C 1
ATOM 1931 O O . 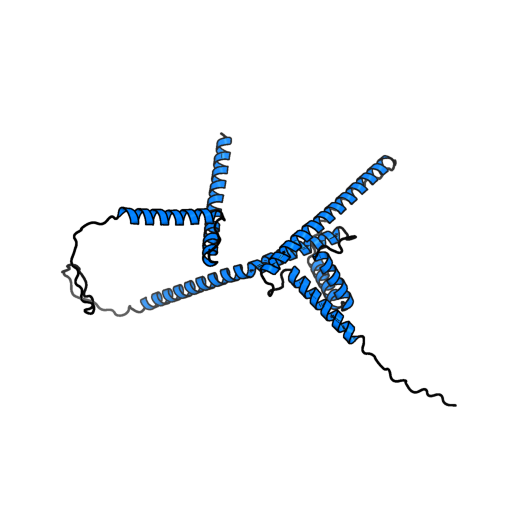LEU A 1 236 ? 31.608 8.942 -65.700 1.00 31.33 236 LEU A O 1
ATOM 1935 N N . SER A 1 237 ? 32.382 9.086 -67.801 1.00 32.12 237 SER A N 1
ATOM 1936 C CA . SER A 1 237 ? 33.002 10.402 -67.671 1.00 32.12 237 SER A CA 1
ATOM 1937 C C . SER A 1 237 ? 31.959 11.500 -67.483 1.00 32.12 237 SER A C 1
ATOM 1939 O O . SER A 1 237 ? 30.988 11.611 -68.228 1.00 32.12 237 SER A O 1
ATOM 1941 N N . SER A 1 238 ? 32.238 12.366 -66.516 1.00 35.25 238 SER A N 1
ATOM 1942 C CA . SER A 1 238 ? 31.630 13.675 -66.303 1.00 35.25 238 SER A CA 1
ATOM 1943 C C . SER A 1 238 ? 31.604 14.530 -67.579 1.00 35.25 238 SER A C 1
ATOM 1945 O O . SER A 1 238 ? 32.650 14.743 -68.191 1.00 35.25 238 SER A O 1
ATOM 1947 N N . SER A 1 239 ? 30.469 15.156 -67.898 1.00 29.36 239 SER A N 1
ATOM 1948 C CA . SER A 1 239 ? 30.471 16.446 -68.598 1.00 29.36 239 SER A CA 1
ATOM 1949 C C . SER A 1 239 ? 29.315 17.337 -68.139 1.00 29.36 239 SER A C 1
ATOM 1951 O O . SER A 1 239 ? 28.240 16.877 -67.769 1.00 29.36 239 SER A O 1
ATOM 1953 N N . ARG A 1 240 ? 29.623 18.631 -68.076 1.00 31.00 240 ARG A N 1
ATOM 1954 C CA . ARG A 1 240 ? 28.892 19.735 -67.448 1.00 31.00 240 ARG A CA 1
ATOM 1955 C C . ARG A 1 240 ? 27.625 20.157 -68.214 1.00 31.00 240 ARG A C 1
ATOM 1957 O O . ARG A 1 240 ? 27.668 20.263 -69.429 1.00 31.00 240 ARG A O 1
ATOM 1964 N N . ARG A 1 241 ? 26.612 20.562 -67.430 1.00 34.53 241 ARG A N 1
ATOM 1965 C CA . ARG A 1 241 ? 25.752 21.775 -67.518 1.00 34.53 241 ARG A CA 1
ATOM 1966 C C . ARG A 1 241 ? 25.301 22.271 -68.912 1.00 34.53 241 ARG A C 1
ATOM 1968 O O . ARG A 1 241 ? 26.124 22.812 -69.638 1.00 34.53 241 ARG A O 1
ATOM 1975 N N . TYR A 1 242 ? 23.987 22.295 -69.164 1.00 28.52 242 TYR A N 1
ATOM 1976 C CA . TYR A 1 242 ? 23.135 23.506 -69.150 1.00 28.52 242 TYR A CA 1
ATOM 1977 C C . TYR A 1 242 ? 21.642 23.117 -69.206 1.00 28.52 242 TYR A C 1
ATOM 1979 O O . TYR A 1 242 ? 21.291 22.069 -69.741 1.00 28.52 242 TYR A O 1
ATOM 1987 N N . ASP A 1 243 ? 20.829 23.956 -68.567 1.00 34.59 243 ASP A N 1
ATOM 1988 C CA . ASP A 1 243 ? 19.384 23.897 -68.315 1.00 34.59 243 ASP A CA 1
ATOM 1989 C C . ASP A 1 243 ? 18.473 23.622 -69.523 1.00 34.59 243 ASP A C 1
ATOM 1991 O O . ASP A 1 243 ? 18.708 24.181 -70.587 1.00 34.59 243 ASP A O 1
ATOM 1995 N N . GLU A 1 244 ? 17.338 22.936 -69.286 1.00 35.28 244 GLU A N 1
ATOM 1996 C CA . GLU A 1 244 ? 16.016 23.528 -69.574 1.00 35.28 244 GLU A CA 1
ATOM 1997 C C . GLU A 1 244 ? 14.836 22.843 -68.830 1.00 35.28 244 GLU A C 1
ATOM 1999 O O . GLU A 1 244 ? 14.307 21.808 -69.221 1.00 35.28 244 GLU A O 1
ATOM 2004 N N . LEU A 1 245 ? 14.443 23.488 -67.721 1.00 44.16 245 LEU A N 1
ATOM 2005 C CA . LEU A 1 245 ? 13.073 23.846 -67.307 1.00 44.16 245 LEU A CA 1
ATOM 2006 C C . LEU A 1 245 ? 11.983 22.757 -67.133 1.00 44.16 245 LEU A C 1
ATOM 2008 O O . LEU A 1 245 ? 11.217 22.471 -68.050 1.00 44.16 245 LEU A O 1
ATOM 2012 N N . ARG A 1 246 ? 11.737 22.358 -65.869 1.00 42.66 246 ARG A N 1
ATOM 2013 C CA . ARG A 1 246 ? 10.382 22.124 -65.301 1.00 42.66 246 ARG A CA 1
ATOM 2014 C C . ARG A 1 246 ? 10.350 22.380 -63.775 1.00 42.66 246 ARG A C 1
ATOM 2016 O O . ARG A 1 246 ? 11.403 22.424 -63.150 1.00 42.66 246 ARG A O 1
ATOM 2023 N N . PRO A 1 247 ? 9.180 22.704 -63.188 1.00 42.59 247 PRO A N 1
ATOM 2024 C CA . PRO A 1 247 ? 9.056 23.802 -62.227 1.00 42.59 247 PRO A CA 1
ATOM 2025 C C . PRO A 1 247 ? 9.379 23.417 -60.776 1.00 42.59 247 PRO A C 1
ATOM 2027 O O . PRO A 1 247 ? 8.587 22.784 -60.087 1.00 42.59 247 PRO A O 1
ATOM 2030 N N . HIS A 1 248 ? 10.485 23.956 -60.266 1.00 43.25 248 HIS A N 1
ATOM 2031 C CA . HIS A 1 248 ? 10.957 23.818 -58.881 1.00 43.25 248 HIS A CA 1
ATOM 2032 C C . HIS A 1 248 ? 10.080 24.479 -57.796 1.00 43.25 248 HIS A C 1
ATOM 2034 O O . HIS A 1 248 ? 10.459 24.478 -56.627 1.00 43.25 248 HIS A O 1
ATOM 2040 N N . LYS A 1 249 ? 8.922 25.064 -58.136 1.00 44.41 249 LYS A N 1
ATOM 2041 C CA . LYS A 1 249 ? 8.090 25.769 -57.143 1.00 44.41 249 LYS A CA 1
ATOM 2042 C C . LYS A 1 249 ? 7.248 24.826 -56.281 1.00 44.41 249 LYS A C 1
ATOM 2044 O O . LYS A 1 249 ? 7.109 25.083 -55.093 1.00 44.41 249 LYS A O 1
ATOM 2049 N N . GLN A 1 250 ? 6.754 23.718 -56.834 1.00 48.84 250 GLN A N 1
ATOM 2050 C CA . GLN A 1 250 ? 5.787 22.872 -56.124 1.00 48.84 250 GLN A CA 1
ATOM 2051 C C . GLN A 1 250 ? 6.443 21.926 -55.106 1.00 48.84 250 GLN A C 1
ATOM 2053 O O . GLN A 1 250 ? 5.895 21.696 -54.034 1.00 48.84 250 GLN A O 1
ATOM 2058 N N . GLU A 1 251 ? 7.647 21.428 -55.398 1.00 45.44 251 GLU A N 1
ATOM 2059 C CA . GLU A 1 251 ? 8.389 20.543 -54.489 1.00 45.44 251 GLU A CA 1
ATOM 2060 C C . GLU A 1 251 ? 8.993 21.305 -53.306 1.00 45.44 251 GLU A C 1
ATOM 2062 O O . GLU A 1 251 ? 8.989 20.803 -52.186 1.00 45.44 251 GLU A O 1
ATOM 2067 N N . HIS A 1 252 ? 9.452 22.544 -53.515 1.00 49.25 252 HIS A N 1
ATOM 2068 C CA . HIS A 1 252 ? 9.972 23.370 -52.424 1.00 49.25 252 HIS A CA 1
ATOM 2069 C C . HIS A 1 252 ? 8.857 23.813 -51.465 1.00 49.25 252 HIS A C 1
ATOM 2071 O O . HIS A 1 252 ? 9.067 23.807 -50.253 1.00 49.25 252 HIS A O 1
ATOM 2077 N N . GLU A 1 253 ? 7.663 24.135 -51.978 1.00 50.38 253 GLU A N 1
ATOM 2078 C CA . GLU A 1 253 ? 6.479 24.390 -51.146 1.00 50.38 253 GLU A CA 1
ATOM 2079 C C . GLU A 1 253 ? 5.995 23.126 -50.430 1.00 50.38 253 GLU A C 1
ATOM 2081 O O . GLU A 1 253 ? 5.688 23.195 -49.243 1.00 50.38 253 GLU A O 1
ATOM 2086 N N . ALA A 1 254 ? 5.981 21.965 -51.094 1.00 55.22 254 ALA A N 1
ATOM 2087 C CA . ALA A 1 254 ? 5.584 20.701 -50.474 1.00 55.22 254 ALA A CA 1
ATOM 2088 C C . ALA A 1 254 ? 6.551 20.267 -49.358 1.00 55.22 254 ALA A C 1
ATOM 2090 O O . ALA A 1 254 ? 6.100 19.905 -48.273 1.00 55.22 254 ALA A O 1
ATOM 2091 N N . LEU A 1 255 ? 7.867 20.379 -49.571 1.00 56.31 255 LEU A N 1
ATOM 2092 C CA . LEU A 1 255 ? 8.886 20.095 -48.551 1.00 56.31 255 LEU A CA 1
ATOM 2093 C C . LEU A 1 255 ? 8.855 21.126 -47.411 1.00 56.31 255 LEU A C 1
ATOM 2095 O O . LEU A 1 255 ? 9.019 20.763 -46.244 1.00 56.31 255 LEU A O 1
ATOM 2099 N N . SER A 1 256 ? 8.587 22.398 -47.725 1.00 63.12 256 SER A N 1
ATOM 2100 C CA . SER A 1 256 ? 8.388 23.457 -46.729 1.00 63.12 256 SER A CA 1
ATOM 2101 C C . SER A 1 256 ? 7.158 23.174 -45.865 1.00 63.12 256 SER A C 1
ATOM 2103 O O . SER A 1 256 ? 7.253 23.195 -44.640 1.00 63.12 256 SER A O 1
ATOM 2105 N N . MET A 1 257 ? 6.025 22.831 -46.479 1.00 68.75 257 MET A N 1
ATOM 2106 C CA . MET A 1 257 ? 4.783 22.480 -45.787 1.00 68.75 257 MET A CA 1
ATOM 2107 C C . MET A 1 257 ? 4.935 21.199 -44.961 1.00 68.75 257 MET A C 1
ATOM 2109 O O . MET A 1 257 ? 4.478 21.146 -43.824 1.00 68.75 257 MET A O 1
ATOM 2113 N N . GLU A 1 258 ? 5.619 20.176 -45.474 1.00 72.12 258 GLU A N 1
ATOM 2114 C CA . GLU A 1 258 ? 5.845 18.926 -44.746 1.00 72.12 258 GLU A CA 1
ATOM 2115 C C . GLU A 1 258 ? 6.769 19.130 -43.537 1.00 72.12 258 GLU A C 1
ATOM 2117 O O . GLU A 1 258 ? 6.514 18.592 -42.456 1.00 72.12 258 GLU A O 1
ATOM 2122 N N . SER A 1 259 ? 7.820 19.942 -43.688 1.00 74.38 259 SER A N 1
ATOM 2123 C CA . SER A 1 259 ? 8.703 20.306 -42.577 1.00 74.38 259 SER A CA 1
ATOM 2124 C C . SER A 1 259 ? 7.966 21.108 -41.501 1.00 74.38 259 SER A C 1
ATOM 2126 O O . SER A 1 259 ? 8.142 20.842 -40.310 1.00 74.38 259 SER A O 1
ATOM 2128 N N . GLU A 1 260 ? 7.062 22.002 -41.904 1.00 71.94 260 GLU A N 1
ATOM 2129 C CA . GLU A 1 260 ? 6.254 22.805 -40.992 1.00 71.94 260 GLU A CA 1
ATOM 2130 C C . GLU A 1 260 ? 5.182 21.965 -40.285 1.00 71.94 260 GLU A C 1
ATOM 2132 O O . GLU A 1 260 ? 5.002 22.085 -39.076 1.00 71.94 260 GLU A O 1
ATOM 2137 N N . VAL A 1 261 ? 4.546 21.014 -40.975 1.00 76.06 261 VAL A N 1
ATOM 2138 C CA . VAL A 1 261 ? 3.627 20.045 -40.354 1.00 76.06 261 VAL A CA 1
ATOM 2139 C C . VAL A 1 261 ? 4.367 19.150 -39.359 1.00 76.06 261 VAL A C 1
ATOM 2141 O O . VAL A 1 261 ? 3.851 18.895 -38.271 1.00 76.06 261 VAL A O 1
ATOM 2144 N N . LYS A 1 262 ? 5.589 18.700 -39.672 1.00 79.00 262 LYS A N 1
ATOM 2145 C CA . LYS A 1 262 ? 6.433 17.949 -38.724 1.00 79.00 262 LYS A CA 1
ATOM 2146 C C . LYS A 1 262 ? 6.777 18.796 -37.496 1.00 79.00 262 LYS A C 1
ATOM 2148 O O . LYS A 1 262 ? 6.675 18.302 -36.372 1.00 79.00 262 LYS A O 1
ATOM 2153 N N . ARG A 1 263 ? 7.120 20.074 -37.692 1.00 79.75 263 ARG A N 1
ATOM 2154 C CA . ARG A 1 263 ? 7.398 21.033 -36.613 1.00 79.75 263 ARG A CA 1
ATOM 2155 C C . ARG A 1 263 ? 6.170 21.274 -35.731 1.00 79.75 263 ARG A C 1
ATOM 2157 O O . ARG A 1 263 ? 6.289 21.234 -34.509 1.00 79.75 263 ARG A O 1
ATOM 2164 N N . LEU A 1 264 ? 4.998 21.475 -36.332 1.00 77.06 264 LEU A N 1
ATOM 2165 C CA . LEU A 1 264 ? 3.733 21.688 -35.624 1.00 77.06 264 LEU A CA 1
ATOM 2166 C C . LEU A 1 264 ? 3.283 20.433 -34.874 1.00 77.06 264 LEU A C 1
ATOM 2168 O O . LEU A 1 264 ? 2.909 20.533 -33.712 1.00 77.06 264 LEU A O 1
ATOM 2172 N N . ARG A 1 265 ? 3.402 19.243 -35.475 1.00 79.12 265 ARG A N 1
ATOM 2173 C CA . ARG A 1 265 ? 3.135 17.970 -34.782 1.00 79.12 265 ARG A CA 1
ATOM 2174 C C . ARG A 1 265 ? 4.048 17.785 -33.578 1.00 79.12 265 ARG A C 1
ATOM 2176 O O . ARG A 1 265 ? 3.580 17.375 -32.522 1.00 79.12 265 ARG A O 1
ATOM 2183 N N . LEU A 1 266 ? 5.334 18.112 -33.708 1.00 78.00 266 LEU A N 1
ATOM 2184 C CA . LEU A 1 266 ? 6.257 18.084 -32.576 1.00 78.00 266 LEU A CA 1
ATOM 2185 C C . LEU A 1 266 ? 5.829 19.075 -31.484 1.00 78.00 266 LEU A C 1
ATOM 2187 O O . LEU A 1 266 ? 5.825 18.709 -30.315 1.00 78.00 266 LEU A O 1
ATOM 2191 N N . LEU A 1 267 ? 5.430 20.296 -31.848 1.00 77.44 267 LEU A N 1
ATOM 2192 C CA . LEU A 1 267 ? 4.953 21.298 -30.894 1.00 77.44 267 LEU A CA 1
ATOM 2193 C C . LEU A 1 267 ? 3.693 20.825 -30.151 1.00 77.44 267 LEU A C 1
ATOM 2195 O O . LEU A 1 267 ? 3.636 20.916 -28.928 1.00 77.44 267 LEU A O 1
ATOM 2199 N N . THR A 1 268 ? 2.723 20.251 -30.862 1.00 78.44 268 THR A N 1
ATOM 2200 C CA . THR A 1 268 ? 1.513 19.662 -30.270 1.00 78.44 268 THR A CA 1
ATOM 2201 C C . THR A 1 268 ? 1.857 18.503 -29.327 1.00 78.44 268 THR A C 1
ATOM 2203 O O . THR A 1 268 ? 1.336 18.438 -28.212 1.00 78.44 268 THR A O 1
ATOM 2206 N N . ARG A 1 269 ? 2.826 17.657 -29.698 1.00 81.12 269 ARG A N 1
ATOM 2207 C CA . ARG A 1 269 ? 3.342 16.567 -28.850 1.00 81.12 269 ARG A CA 1
ATOM 2208 C C . ARG A 1 269 ? 4.031 17.058 -27.583 1.00 81.12 269 ARG A C 1
ATOM 2210 O O . ARG A 1 269 ? 3.821 16.477 -26.524 1.00 81.12 269 ARG A O 1
ATOM 2217 N N . MET A 1 270 ? 4.768 18.168 -27.649 1.00 77.25 270 MET A N 1
ATOM 2218 C CA . MET A 1 270 ? 5.356 18.815 -26.465 1.00 77.25 270 MET A CA 1
ATOM 2219 C C . MET A 1 270 ? 4.286 19.316 -25.477 1.00 77.25 270 MET A C 1
ATOM 2221 O O . MET A 1 270 ? 4.578 19.460 -24.296 1.00 77.25 270 MET A O 1
ATOM 2225 N N . THR A 1 271 ? 3.044 19.539 -25.930 1.00 80.12 271 THR A N 1
ATOM 2226 C CA . THR A 1 271 ? 1.896 19.881 -25.061 1.00 80.12 271 THR A CA 1
ATOM 2227 C C . THR A 1 271 ? 1.126 18.664 -24.530 1.00 80.12 271 THR A C 1
ATOM 2229 O O . THR A 1 271 ? 0.109 18.832 -23.860 1.00 80.12 271 THR A O 1
ATOM 2232 N N . GLY A 1 272 ? 1.586 17.440 -24.821 1.00 77.88 272 GLY A N 1
ATOM 2233 C CA . GLY A 1 272 ? 0.957 16.194 -24.369 1.00 77.88 272 GLY A CA 1
ATOM 2234 C C . GLY A 1 272 ? -0.216 15.709 -25.229 1.00 77.88 272 GLY A C 1
ATOM 2235 O O . GLY A 1 272 ? -1.001 14.886 -24.768 1.00 77.88 272 GLY A O 1
ATOM 2236 N N . LYS A 1 273 ? -0.357 16.211 -26.462 1.00 82.94 273 LYS A N 1
ATOM 2237 C CA . LYS A 1 273 ? -1.402 15.815 -27.426 1.00 82.94 273 LYS A CA 1
ATOM 2238 C C . LYS A 1 273 ? -0.794 15.042 -28.606 1.00 82.94 273 LYS A C 1
ATOM 2240 O O . LYS A 1 273 ? 0.395 15.177 -28.868 1.00 82.94 273 LYS A O 1
ATOM 2245 N N . ASP A 1 274 ? -1.593 14.256 -29.329 1.00 77.69 274 ASP A N 1
ATOM 2246 C CA . ASP A 1 274 ? -1.163 13.486 -30.517 1.00 77.69 274 ASP A CA 1
ATOM 2247 C C . ASP A 1 274 ? 0.046 12.552 -30.272 1.00 77.69 274 ASP A C 1
ATOM 2249 O O . ASP A 1 274 ? 0.995 12.487 -31.067 1.00 77.69 274 ASP A O 1
ATOM 2253 N N . LEU A 1 275 ? 0.013 11.846 -29.135 1.00 81.38 275 LEU A N 1
ATOM 2254 C CA . LEU A 1 275 ? 1.026 10.857 -28.737 1.00 81.38 275 LEU A CA 1
ATOM 2255 C C . LEU A 1 275 ? 0.768 9.462 -29.330 1.00 81.38 275 LEU A C 1
ATOM 2257 O O . LEU A 1 275 ? 1.671 8.625 -29.333 1.00 81.38 275 LEU A O 1
ATOM 2261 N N . ASP A 1 276 ? -0.438 9.221 -29.847 1.00 77.94 276 ASP A N 1
ATOM 2262 C CA . ASP A 1 276 ? -0.822 7.948 -30.450 1.00 77.94 276 ASP A CA 1
ATOM 2263 C C . ASP A 1 276 ? 0.016 7.656 -31.705 1.00 77.94 276 ASP A C 1
ATOM 2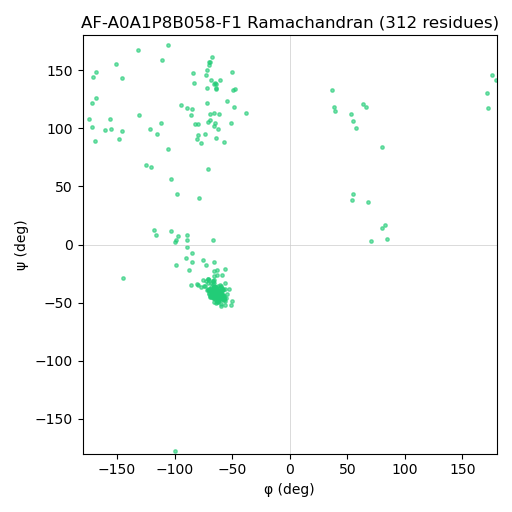265 O O . ASP A 1 276 ? 0.233 8.521 -32.559 1.00 77.94 276 ASP A O 1
ATOM 2269 N N . GLY A 1 277 ? 0.509 6.420 -31.813 1.00 77.12 277 GLY A N 1
ATOM 2270 C CA . GLY A 1 277 ? 1.352 5.973 -32.928 1.00 77.12 277 GLY A CA 1
ATOM 2271 C C . GLY A 1 277 ? 2.845 6.291 -32.792 1.00 77.12 277 GLY A C 1
ATOM 2272 O O . GLY A 1 277 ? 3.593 6.012 -33.726 1.00 77.12 277 GLY A O 1
ATOM 2273 N N . LEU A 1 278 ? 3.290 6.847 -31.658 1.00 79.69 278 LEU A N 1
ATOM 2274 C CA . LEU A 1 278 ? 4.713 6.947 -31.327 1.00 79.69 278 LEU A CA 1
ATOM 2275 C C . LEU A 1 278 ? 5.235 5.646 -30.714 1.00 79.69 278 LEU A C 1
ATOM 2277 O O . LEU A 1 278 ? 4.596 5.041 -29.852 1.00 79.69 278 LEU A O 1
ATOM 2281 N N . SER A 1 279 ? 6.436 5.255 -31.129 1.00 81.00 279 SER A N 1
ATOM 2282 C CA . SER A 1 279 ? 7.194 4.192 -30.474 1.00 81.00 279 SER A CA 1
ATOM 2283 C C . SER A 1 279 ? 7.650 4.612 -29.072 1.00 81.00 279 SER A C 1
ATOM 2285 O O . SER A 1 279 ? 7.704 5.797 -28.721 1.00 81.00 279 SER A O 1
ATOM 2287 N N . PHE A 1 280 ? 8.002 3.624 -28.253 1.00 80.38 280 PHE A N 1
ATOM 2288 C CA . PHE A 1 280 ? 8.517 3.862 -26.907 1.00 80.38 280 PHE A CA 1
ATOM 2289 C C . PHE A 1 280 ? 9.791 4.724 -26.929 1.00 80.38 280 PHE A C 1
ATOM 2291 O O . PHE A 1 280 ? 9.960 5.617 -26.096 1.00 80.38 280 PHE A O 1
ATOM 2298 N N . GLU A 1 281 ? 10.658 4.508 -27.916 1.00 78.62 281 GLU A N 1
ATOM 2299 C CA . GLU A 1 281 ? 11.887 5.263 -28.137 1.00 78.62 281 GLU A CA 1
ATOM 2300 C C . GLU A 1 281 ? 11.592 6.736 -28.446 1.00 78.62 281 GLU A C 1
ATOM 2302 O O . GLU A 1 281 ? 12.215 7.629 -27.870 1.00 78.62 281 GLU A O 1
ATOM 2307 N N . GLU A 1 282 ? 10.605 7.010 -29.301 1.00 80.94 282 GLU A N 1
ATOM 2308 C CA . GLU A 1 282 ? 10.206 8.376 -29.657 1.00 80.94 282 GLU A CA 1
ATOM 2309 C C . GLU A 1 282 ? 9.569 9.121 -28.477 1.00 80.94 282 GLU A C 1
ATOM 2311 O O . GLU A 1 282 ? 9.868 10.298 -28.255 1.00 80.94 282 GLU A O 1
ATOM 2316 N N . LEU A 1 283 ? 8.752 8.437 -27.668 1.00 80.38 283 LEU A N 1
ATOM 2317 C CA . LEU A 1 283 ? 8.203 8.994 -26.426 1.00 80.38 283 LEU A CA 1
ATOM 2318 C C . LEU A 1 283 ? 9.300 9.273 -25.391 1.00 80.38 283 LEU A C 1
ATOM 2320 O O . LEU A 1 283 ? 9.243 10.279 -24.681 1.00 80.38 283 LEU A O 1
ATOM 2324 N N . GLN A 1 284 ? 10.323 8.419 -25.316 1.00 77.75 284 GLN A N 1
ATOM 2325 C CA . GLN A 1 284 ? 11.461 8.615 -24.420 1.00 77.75 284 GLN A CA 1
ATOM 232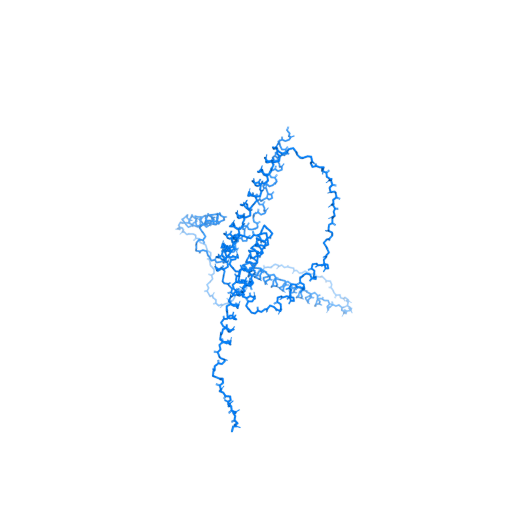6 C C . GLN A 1 284 ? 12.308 9.827 -24.837 1.00 77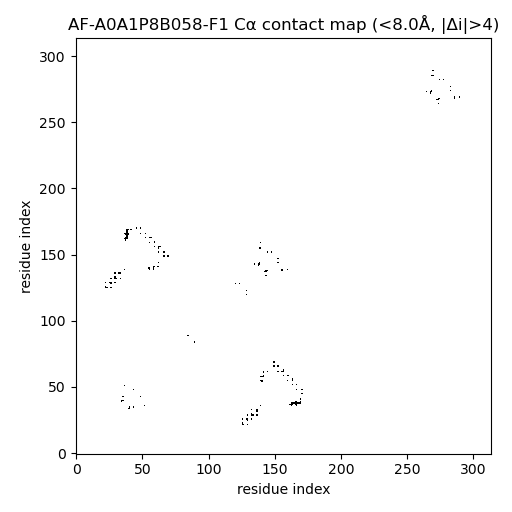.75 284 GLN A C 1
ATOM 2328 O O . GLN A 1 284 ? 12.703 10.618 -23.980 1.00 77.75 284 GLN A O 1
ATOM 2333 N N . VAL A 1 285 ? 12.542 10.022 -26.137 1.00 84.50 285 VAL A N 1
ATOM 2334 C CA . VAL A 1 285 ? 13.228 11.216 -26.662 1.00 84.50 285 VAL A CA 1
ATOM 2335 C C . VAL A 1 285 ? 12.422 12.487 -26.377 1.00 84.50 285 VAL A C 1
ATOM 2337 O O . VAL A 1 285 ? 13.000 13.487 -25.949 1.00 84.50 285 VAL A O 1
ATOM 2340 N N . LEU A 1 286 ? 11.098 12.447 -26.560 1.00 83.88 286 LEU A N 1
ATOM 2341 C CA . LEU A 1 286 ? 10.211 13.575 -26.261 1.00 83.88 286 LEU A CA 1
ATOM 2342 C C . LEU A 1 286 ? 10.245 13.946 -24.771 1.00 83.88 286 LEU A C 1
ATOM 2344 O O . LEU A 1 286 ? 10.377 15.123 -24.440 1.00 83.88 286 LEU A O 1
ATOM 2348 N N . ARG A 1 287 ? 10.187 12.948 -23.879 1.00 84.44 287 ARG A N 1
ATOM 2349 C CA . ARG A 1 287 ? 10.294 13.151 -22.427 1.00 84.44 287 ARG A CA 1
ATOM 2350 C C . ARG A 1 287 ? 11.624 13.794 -22.045 1.00 84.44 287 ARG A C 1
ATOM 2352 O O . ARG A 1 287 ? 11.610 14.819 -21.382 1.00 84.44 287 ARG A O 1
ATOM 2359 N N . ASN A 1 288 ? 12.749 13.228 -22.483 1.00 84.69 288 ASN A N 1
ATOM 2360 C CA . ASN A 1 288 ? 14.071 13.759 -22.131 1.00 84.69 288 ASN A CA 1
ATOM 2361 C C . ASN A 1 288 ? 14.215 15.223 -22.572 1.00 84.69 288 ASN A C 1
ATOM 2363 O O . ASN A 1 288 ? 14.746 16.053 -21.844 1.00 84.69 288 ASN A O 1
ATOM 2367 N N . ARG A 1 289 ? 13.672 15.561 -23.746 1.00 83.31 289 ARG A N 1
ATOM 2368 C CA . ARG A 1 289 ? 13.686 16.934 -24.251 1.00 83.31 289 ARG A CA 1
ATOM 2369 C C . ARG A 1 289 ? 12.827 17.889 -23.419 1.00 83.31 289 ARG A C 1
ATOM 2371 O O . ARG A 1 289 ? 13.178 19.059 -23.308 1.00 83.31 289 ARG A O 1
ATOM 2378 N N . LEU A 1 290 ? 11.709 17.425 -22.862 1.00 85.69 290 LEU A N 1
ATOM 2379 C CA . LEU A 1 290 ? 10.906 18.209 -21.920 1.00 85.69 290 LEU A CA 1
ATOM 2380 C C . LEU A 1 290 ? 11.632 18.378 -20.580 1.00 85.69 290 LEU A C 1
ATOM 2382 O O . LEU A 1 290 ? 11.677 19.495 -20.071 1.00 85.69 290 LEU A O 1
ATOM 2386 N N . ASP A 1 291 ? 12.257 17.315 -20.071 1.00 88.38 291 ASP A N 1
ATOM 2387 C CA . ASP A 1 291 ? 13.043 17.338 -18.831 1.00 88.38 291 ASP A CA 1
ATOM 2388 C C . ASP A 1 291 ? 14.221 18.329 -18.916 1.00 88.38 291 ASP A C 1
ATOM 2390 O O . ASP A 1 291 ? 14.512 19.016 -17.941 1.00 88.38 291 ASP A O 1
ATOM 2394 N N . ASP A 1 292 ? 14.853 18.471 -20.086 1.00 86.38 292 ASP A N 1
ATOM 2395 C CA . ASP A 1 292 ? 15.932 19.444 -20.308 1.00 86.38 292 ASP A CA 1
ATOM 2396 C C . ASP A 1 292 ? 15.424 20.898 -20.397 1.00 86.38 292 ASP A C 1
ATOM 2398 O O . ASP A 1 292 ? 16.101 21.836 -19.971 1.00 86.38 292 ASP A O 1
ATOM 2402 N N . VAL A 1 293 ? 14.236 21.114 -20.975 1.00 85.75 293 VAL A N 1
ATOM 2403 C CA . VAL A 1 293 ? 13.699 22.461 -21.251 1.00 85.75 293 VAL A CA 1
ATOM 2404 C C . VAL A 1 293 ? 12.959 23.051 -20.048 1.00 85.75 293 VAL A C 1
ATOM 2406 O O . VAL A 1 293 ? 13.053 24.257 -19.814 1.00 85.75 293 VAL A O 1
ATOM 2409 N N . LEU A 1 294 ? 12.259 22.231 -19.261 1.00 87.81 294 LEU A N 1
ATOM 2410 C CA . LEU A 1 294 ? 11.531 22.660 -18.061 1.00 87.81 294 LEU A CA 1
ATOM 2411 C C . LEU A 1 294 ? 12.371 23.500 -17.077 1.00 87.81 294 LEU A C 1
ATOM 2413 O O . LEU A 1 294 ? 11.950 24.619 -16.777 1.00 87.81 294 LEU A O 1
ATOM 2417 N N . PRO A 1 295 ? 13.571 23.072 -16.636 1.00 88.81 295 PRO A N 1
ATOM 2418 C CA . PRO A 1 295 ? 14.370 23.851 -15.686 1.00 88.81 295 PRO A CA 1
ATOM 2419 C C . PRO A 1 295 ? 14.854 25.186 -16.271 1.00 88.81 295 PRO A C 1
ATOM 2421 O O . PRO A 1 295 ? 15.062 26.157 -15.542 1.00 88.81 295 PRO A O 1
ATOM 2424 N N . ILE A 1 296 ? 15.016 25.273 -17.596 1.00 91.06 296 ILE A N 1
ATOM 2425 C CA . ILE A 1 296 ? 15.376 26.523 -18.281 1.00 91.06 296 ILE A CA 1
ATOM 2426 C C . ILE A 1 296 ? 14.205 27.509 -18.213 1.00 91.06 296 ILE A C 1
ATOM 2428 O O . ILE A 1 296 ? 14.408 28.691 -17.923 1.00 91.06 296 ILE A O 1
ATOM 2432 N N . VAL A 1 297 ? 12.984 27.028 -18.458 1.00 87.00 297 VAL A N 1
ATOM 2433 C CA . VAL A 1 297 ? 11.764 27.841 -18.391 1.00 87.00 297 VAL A CA 1
ATOM 2434 C C . VAL A 1 297 ? 11.503 28.305 -16.959 1.00 87.00 297 VAL A C 1
ATOM 2436 O O . VAL A 1 297 ? 11.271 29.495 -16.754 1.00 87.00 297 VAL A O 1
ATOM 2439 N N . GLU A 1 298 ? 11.617 27.418 -15.969 1.00 90.38 298 GLU A N 1
ATOM 2440 C CA . GLU A 1 298 ? 11.478 27.762 -14.545 1.00 90.38 298 GLU A CA 1
ATOM 2441 C C . GLU A 1 298 ? 12.459 28.861 -14.131 1.00 90.38 298 GLU A C 1
ATOM 2443 O O . GLU A 1 298 ? 12.049 29.895 -13.601 1.00 90.38 298 GLU A O 1
ATOM 2448 N N . LYS A 1 299 ? 13.739 28.714 -14.494 1.00 92.25 299 LYS A N 1
ATOM 2449 C CA . LYS A 1 299 ? 14.766 29.728 -14.229 1.00 92.25 299 LYS A CA 1
ATOM 2450 C C . LYS A 1 299 ? 14.427 31.087 -14.851 1.00 92.25 299 LYS A C 1
ATOM 2452 O O . LYS A 1 299 ? 14.685 32.126 -14.243 1.00 92.25 299 LYS A O 1
ATOM 2457 N N . HIS A 1 300 ? 13.865 31.103 -16.059 1.00 88.81 300 HIS A N 1
ATOM 2458 C CA . HIS A 1 300 ? 13.424 32.339 -16.707 1.00 88.81 300 HIS A CA 1
ATOM 2459 C C . HIS A 1 300 ? 12.189 32.953 -16.036 1.00 88.81 300 HIS A C 1
ATOM 2461 O O . HIS A 1 300 ? 12.137 34.174 -15.890 1.00 88.81 300 HIS A O 1
ATOM 2467 N N . MET A 1 301 ? 11.225 32.140 -15.595 1.00 87.50 301 MET A N 1
ATOM 2468 C CA . MET A 1 301 ? 10.061 32.624 -14.847 1.00 87.50 301 MET A CA 1
ATOM 2469 C C . MET A 1 301 ? 10.464 33.252 -13.514 1.00 87.50 301 MET A C 1
ATOM 2471 O O . MET A 1 301 ? 9.987 34.335 -13.180 1.00 87.50 301 MET A O 1
ATOM 2475 N N . ASP A 1 302 ? 11.369 32.616 -12.773 1.00 90.50 302 ASP A N 1
ATOM 2476 C CA . ASP A 1 302 ? 11.852 33.142 -11.496 1.00 90.50 302 ASP A CA 1
ATOM 2477 C C . ASP A 1 302 ? 12.642 34.439 -11.683 1.00 90.50 302 ASP A C 1
ATOM 2479 O O . ASP A 1 302 ? 12.476 35.388 -10.914 1.00 90.50 302 ASP A O 1
ATOM 2483 N N . LYS A 1 303 ? 13.428 34.532 -12.764 1.00 90.94 303 LYS A N 1
ATOM 2484 C CA . LYS A 1 303 ? 14.099 35.776 -13.152 1.00 90.94 303 LYS A CA 1
ATOM 2485 C C . LYS A 1 303 ? 13.096 36.903 -13.431 1.00 90.94 303 LYS A C 1
ATOM 2487 O O . LYS A 1 303 ? 13.280 38.001 -12.914 1.00 90.94 303 LYS A O 1
ATOM 2492 N N . MET A 1 304 ? 12.026 36.641 -14.189 1.00 86.62 304 MET A N 1
ATOM 2493 C CA . MET A 1 304 ? 10.989 37.648 -14.464 1.00 86.62 304 MET A CA 1
ATOM 2494 C C . MET A 1 304 ? 10.261 38.095 -13.192 1.00 86.62 304 MET A C 1
ATOM 2496 O O . MET A 1 304 ? 10.082 39.292 -12.994 1.00 86.62 304 MET A O 1
ATOM 2500 N N . LYS A 1 305 ? 9.910 37.166 -12.291 1.00 85.31 305 LYS A N 1
ATOM 2501 C CA . LYS A 1 305 ? 9.268 37.499 -11.005 1.00 85.31 305 LYS A CA 1
ATOM 2502 C C . LYS A 1 305 ? 10.133 38.421 -10.146 1.00 85.31 305 LYS A C 1
ATOM 2504 O O . LYS A 1 305 ? 9.616 39.342 -9.519 1.00 85.31 305 LYS A O 1
ATOM 2509 N N . LEU A 1 306 ? 11.445 38.184 -10.112 1.00 82.94 306 LEU A N 1
ATOM 2510 C CA . LEU A 1 306 ? 12.388 39.034 -9.382 1.00 82.94 306 LEU A CA 1
ATOM 2511 C C . LEU A 1 306 ? 12.506 40.430 -10.013 1.00 82.94 306 LEU A C 1
ATOM 2513 O O . LEU A 1 306 ? 12.543 41.423 -9.287 1.00 82.94 306 LEU A O 1
ATOM 2517 N N . GLU A 1 307 ? 12.521 40.521 -11.344 1.00 81.12 307 GLU A N 1
ATOM 2518 C CA . GLU A 1 307 ? 12.541 41.798 -12.070 1.00 81.12 307 GLU A CA 1
ATOM 2519 C C . GLU A 1 307 ? 11.229 42.591 -11.906 1.00 81.12 307 GLU A C 1
ATOM 2521 O O . GLU A 1 307 ? 11.267 43.810 -11.733 1.00 81.12 307 GLU A O 1
ATOM 2526 N N . GLU A 1 308 ? 10.068 41.930 -11.901 1.00 78.62 308 GLU A N 1
ATOM 2527 C CA . GLU A 1 308 ? 8.769 42.560 -11.619 1.00 78.62 308 GLU A CA 1
ATOM 2528 C C . GLU A 1 308 ? 8.669 43.039 -10.166 1.00 78.62 308 GLU A C 1
ATOM 2530 O O . GLU A 1 308 ? 8.286 44.182 -9.917 1.00 78.62 308 GLU A O 1
ATOM 2535 N N . ALA A 1 309 ? 9.091 42.218 -9.200 1.00 75.56 309 ALA A N 1
ATOM 2536 C CA . ALA A 1 309 ? 9.108 42.595 -7.787 1.00 75.56 309 ALA A CA 1
ATOM 2537 C C . ALA A 1 309 ? 10.056 43.773 -7.490 1.00 75.56 309 ALA A C 1
ATOM 2539 O O . ALA A 1 309 ? 9.836 44.507 -6.525 1.00 75.56 309 ALA A O 1
ATOM 2540 N N . ALA A 1 310 ? 11.098 43.966 -8.305 1.00 72.38 310 ALA A N 1
ATOM 2541 C CA . ALA A 1 310 ? 11.995 45.115 -8.217 1.00 72.38 310 ALA A CA 1
ATOM 2542 C C . ALA A 1 310 ? 11.370 46.394 -8.802 1.00 72.38 310 ALA A C 1
ATOM 2544 O O . ALA A 1 310 ? 11.547 47.462 -8.225 1.00 72.38 310 ALA A O 1
ATOM 2545 N N . LYS A 1 311 ? 10.593 46.290 -9.890 1.00 68.25 311 LYS A N 1
ATOM 2546 C CA . LYS A 1 311 ? 9.883 47.428 -10.507 1.00 68.25 311 LYS A CA 1
ATOM 2547 C C . LYS A 1 311 ? 8.712 47.946 -9.669 1.00 68.25 311 LYS A C 1
ATOM 2549 O O . LYS A 1 311 ? 8.409 49.126 -9.732 1.00 68.25 311 LYS A O 1
ATOM 2554 N N . VAL A 1 312 ? 8.066 47.086 -8.880 1.00 62.25 312 VAL A N 1
ATOM 2555 C CA . VAL A 1 312 ? 6.967 47.473 -7.967 1.00 62.25 312 VAL A CA 1
ATOM 2556 C C . VAL A 1 312 ? 7.478 48.208 -6.712 1.00 62.25 312 VAL A C 1
ATOM 2558 O O . VAL A 1 312 ? 6.697 48.813 -5.985 1.00 62.25 312 VAL A O 1
ATOM 2561 N N . LYS A 1 313 ? 8.792 48.171 -6.444 1.00 55.12 313 LYS A N 1
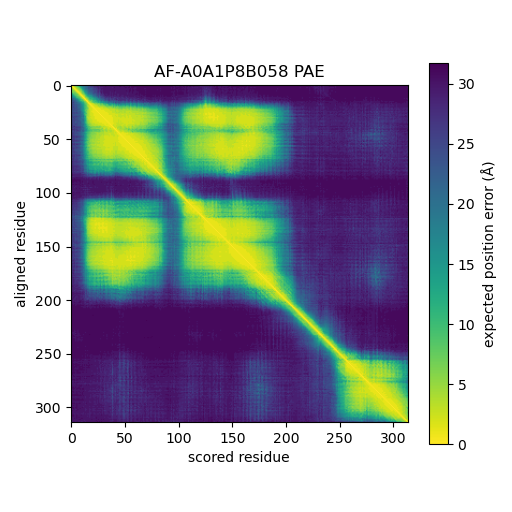ATOM 2562 C CA . LYS A 1 313 ? 9.435 48.823 -5.286 1.00 55.12 313 LYS A CA 1
ATOM 2563 C C . LYS A 1 313 ? 10.083 50.180 -5.604 1.00 55.12 313 LYS A C 1
ATOM 2565 O O . LYS A 1 313 ? 10.706 50.758 -4.715 1.00 55.12 313 LYS A O 1
ATOM 2570 N N . THR A 1 314 ? 9.943 50.668 -6.834 1.00 47.59 314 THR A N 1
ATOM 2571 C CA . THR A 1 314 ? 10.312 52.022 -7.289 1.00 47.59 314 THR A CA 1
ATOM 2572 C C . THR A 1 314 ? 9.063 52.808 -7.620 1.00 47.59 314 THR A C 1
ATOM 2574 O O . THR A 1 314 ? 9.000 53.986 -7.216 1.00 47.59 314 THR A O 1
#

Foldseek 3Di:
DDDDDDDDDDDDPDDVVVVLVVLVVLLVVLVQLLCLLLLNNLPDDLVRLVVSLVQLVVLLVLLVVVLVVVVVVVVVVVVVVVVVVVVDPDDDDDDDPPDPPPPDPPVVVVVVVVVVVVVVVVPDDSVRSSVVSVCLSQSSSNHPCPPDDSVRSVVSSVSSVSSSVSSVCSSCVVVVVVVVVVVVVVVVVVVVVVVVVVVVVVVVPPDDDDDDDDDDDDDDDDDDDDDDDDDPPDDDDDDDDDDDDDDPPPVVVVVVVVVVVVVVCLVCVLVVPPCPPDDPVRVVVSVVVNVVVVVVVVVVVVVVVVVVVVVVVD

Mean predicted aligned error: 21.37 Å

Nearest PDB structures (foldseek):
  8gl3-assembly1_A  TM=2.677E-01  e=5.513E+00  synthetic construct
  8wjo-assembly1_B  TM=1.358E-01  e=8.008E+00  Saccharomyces cerevisiae S288C

Sequence (314 aa):
MCNYCEFSSNRYGCGSSEQDNVLREKVERLRFLIKRMTGKDDDAHFTELQALESRLKDVSRTVLDQKEKMIKLEEDERKKEAQNESDGTRRGVLVPCNSSEQRQRDDGALLLLKKARFERRYSESLQSEFERLWLVNERMNGRELEGMSSRDLLSLDNQILNALLGLLVQMNRPREEQVAARQREKNNKESTSRLAEQERYSSDNDKDDDTSSPFLKRRRRDLTKDARLLCDFCGLSSSRRYDELRPHKQEHEALSMESEVKRLRLLTRMTGKDLDGLSFEELQVLRNRLDDVLPIVEKHMDKMKLEEAAKVKT

Organism: Arabidopsis thaliana (NCBI:txid3702)

Solvent-accessible surface area (backbone atoms only — not comparable to full-atom values): 19376 Å² total; per-residue (Å²): 142,82,92,76,84,74,82,77,79,88,79,81,94,82,57,67,67,63,53,51,48,54,51,48,52,53,36,52,54,42,53,50,54,50,36,45,59,41,32,66,43,89,85,62,52,70,69,58,50,50,52,49,46,53,51,42,54,53,28,50,52,53,54,51,53,51,51,52,52,51,52,52,51,54,52,53,49,52,52,50,50,54,56,56,47,75,78,46,99,68,93,74,84,84,76,87,80,86,74,88,71,79,74,71,81,56,66,67,59,54,52,51,54,52,48,54,53,48,54,51,61,72,69,49,51,74,65,58,46,35,56,54,46,48,54,50,52,38,41,69,68,61,35,89,60,78,91,57,50,75,68,53,51,52,54,47,51,52,50,50,54,52,13,48,52,24,37,53,48,54,70,43,43,66,59,54,51,52,53,50,49,54,49,51,52,51,53,50,52,53,50,52,49,52,52,55,52,49,54,55,61,59,66,71,69,82,77,87,86,82,92,81,86,88,87,86,83,88,83,90,82,90,83,83,89,84,84,86,88,78,79,95,83,68,97,73,84,88,79,83,89,83,88,87,90,81,79,72,64,62,60,54,49,49,54,51,50,50,51,48,50,53,52,49,52,50,54,43,37,76,73,74,38,88,63,80,92,60,53,72,67,57,52,50,54,54,48,54,55,47,66,65,46,50,63,56,51,52,54,49,52,53,52,50,52,53,55,51,60,53,60,77,74,110